Protein AF-A0A8T6M2H7-F1 (afdb_monomer)

Mean predicted aligned error: 16.91 Å

Structure (mmCIF, N/CA/C/O backbone):
data_AF-A0A8T6M2H7-F1
#
_entry.id   AF-A0A8T6M2H7-F1
#
loop_
_atom_site.group_PDB
_atom_site.id
_atom_site.type_symbol
_atom_site.label_atom_id
_atom_site.label_alt_id
_atom_site.label_comp_id
_atom_site.label_asym_id
_atom_site.label_entity_id
_atom_site.label_seq_id
_atom_site.pdbx_PDB_ins_code
_atom_site.Cartn_x
_atom_site.Cartn_y
_atom_site.Cartn_z
_atom_site.occupancy
_atom_site.B_iso_or_equiv
_atom_site.auth_seq_id
_atom_site.auth_comp_id
_atom_site.auth_asym_id
_atom_site.auth_atom_id
_atom_site.pdbx_PDB_model_num
ATOM 1 N N . MET A 1 1 ? -2.288 -25.992 28.921 1.00 49.59 1 MET A N 1
ATOM 2 C CA . MET A 1 1 ? -2.884 -24.789 28.290 1.00 49.59 1 MET A CA 1
ATOM 3 C C . MET A 1 1 ? -1.869 -23.891 27.569 1.00 49.59 1 MET A C 1
ATOM 5 O O . MET A 1 1 ? -2.133 -23.573 26.421 1.00 49.59 1 MET A O 1
ATOM 9 N N . LYS A 1 2 ? -0.686 -23.554 28.128 1.00 42.09 2 LYS A N 1
ATOM 10 C CA . LYS A 1 2 ? 0.389 -22.839 27.381 1.00 42.09 2 LYS A CA 1
ATOM 11 C C . LYS A 1 2 ? 0.786 -23.525 26.060 1.00 42.09 2 LYS A C 1
ATOM 13 O O . LYS A 1 2 ? 0.881 -22.866 25.035 1.00 42.09 2 LYS A O 1
ATOM 18 N N . LYS A 1 3 ? 0.908 -24.861 26.069 1.00 49.75 3 LYS A N 1
ATOM 19 C CA . LYS A 1 3 ? 1.144 -25.669 24.856 1.00 49.75 3 LYS A CA 1
ATOM 20 C C . LYS A 1 3 ? -0.024 -25.633 23.857 1.00 49.75 3 LYS A C 1
ATOM 22 O O . LYS A 1 3 ? 0.214 -25.774 22.673 1.00 49.75 3 LYS A O 1
ATOM 27 N N . LEU A 1 4 ? -1.259 -25.409 24.320 1.00 49.91 4 LEU A N 1
ATOM 28 C CA . LEU A 1 4 ? -2.462 -25.373 23.477 1.00 49.91 4 LEU A CA 1
ATOM 29 C C . LEU A 1 4 ? -2.623 -24.010 22.777 1.00 49.91 4 LEU A C 1
ATOM 31 O O . LEU A 1 4 ? -2.987 -23.967 21.611 1.00 49.91 4 LEU A O 1
ATOM 35 N N . ILE A 1 5 ? -2.280 -22.911 23.461 1.00 55.91 5 ILE A N 1
ATOM 36 C CA . ILE A 1 5 ? -2.224 -21.561 22.868 1.00 55.91 5 ILE A CA 1
ATOM 37 C C . ILE A 1 5 ? -1.077 -21.470 21.852 1.00 55.91 5 ILE A C 1
ATOM 39 O O . ILE A 1 5 ? -1.276 -20.936 20.768 1.00 55.91 5 ILE A O 1
ATOM 43 N N . LEU A 1 6 ? 0.092 -22.045 22.166 1.00 49.97 6 LEU A N 1
ATOM 44 C CA . LEU A 1 6 ? 1.219 -22.131 21.230 1.00 49.97 6 LEU A CA 1
ATOM 45 C C . LEU A 1 6 ? 0.869 -22.987 19.997 1.00 49.97 6 LEU A C 1
ATOM 47 O O . LEU A 1 6 ? 1.216 -22.614 18.884 1.00 49.97 6 LEU A O 1
ATOM 51 N N . LEU A 1 7 ? 0.123 -24.083 20.183 1.00 52.41 7 LEU A N 1
ATOM 52 C CA . LEU A 1 7 ? -0.354 -24.943 19.095 1.00 52.41 7 LEU A CA 1
ATOM 53 C C . LEU A 1 7 ? -1.409 -24.244 18.217 1.00 52.41 7 LEU A C 1
ATOM 55 O O . LEU A 1 7 ? -1.330 -24.342 17.000 1.00 52.41 7 LEU A O 1
ATOM 59 N N . MET A 1 8 ? -2.347 -23.479 18.795 1.00 53.22 8 MET A N 1
ATOM 60 C CA . MET A 1 8 ? -3.310 -22.686 18.010 1.00 53.22 8 MET A CA 1
ATOM 61 C C . MET A 1 8 ? -2.666 -21.521 17.243 1.00 53.22 8 MET A C 1
ATOM 63 O O . MET A 1 8 ? -3.198 -21.140 16.208 1.00 53.22 8 MET A O 1
ATOM 67 N N . LEU A 1 9 ? -1.535 -20.980 17.715 1.00 51.81 9 LEU A N 1
ATOM 68 C CA . LEU A 1 9 ? -0.737 -19.967 17.001 1.00 51.81 9 LEU A CA 1
ATOM 69 C C . LEU A 1 9 ? 0.110 -20.563 15.861 1.00 51.81 9 LEU A C 1
ATOM 71 O O . LEU A 1 9 ? 0.466 -19.851 14.931 1.00 51.81 9 LEU A O 1
ATOM 75 N N . LEU A 1 10 ? 0.427 -21.861 15.938 1.00 49.72 10 LEU A N 1
ATOM 76 C CA . LEU A 1 10 ? 1.146 -22.623 14.909 1.00 49.72 10 LEU A CA 1
ATOM 77 C C . LEU A 1 10 ? 0.211 -23.192 13.827 1.00 49.72 10 LEU A C 1
ATOM 79 O O . LEU A 1 10 ? 0.638 -23.362 12.691 1.00 49.72 10 LEU A O 1
ATOM 83 N N . ILE A 1 11 ? -1.058 -23.461 14.157 1.00 41.94 11 ILE A N 1
ATOM 84 C CA . ILE A 1 11 ? -2.078 -23.977 13.220 1.00 41.94 11 ILE A CA 1
ATOM 85 C C . ILE A 1 11 ? -2.633 -22.878 12.292 1.00 41.94 11 ILE A C 1
ATOM 87 O O . ILE A 1 11 ? -3.178 -23.180 11.235 1.00 41.94 11 ILE A O 1
ATOM 91 N N . SER A 1 12 ? -2.477 -21.599 12.640 1.00 36.06 12 SER A N 1
ATOM 92 C CA . SER A 1 12 ? -2.958 -20.456 11.850 1.00 36.06 12 SER A CA 1
ATOM 93 C C . SER A 1 12 ? -1.961 -19.927 10.812 1.00 36.06 12 SER A C 1
ATOM 95 O O . SER A 1 12 ? -2.191 -18.857 10.251 1.00 36.06 12 SER A O 1
ATOM 97 N N . ILE A 1 13 ? -0.896 -20.674 10.505 1.00 42.31 13 ILE A N 1
ATOM 98 C CA . ILE A 1 13 ? -0.063 -20.426 9.323 1.00 42.31 13 ILE A CA 1
ATOM 99 C C . ILE A 1 13 ? -0.545 -21.372 8.217 1.00 42.31 13 ILE A C 1
ATOM 101 O O . ILE A 1 13 ? -0.048 -22.497 8.123 1.00 42.31 13 ILE A O 1
ATOM 105 N N . PRO A 1 14 ? -1.517 -20.985 7.371 1.00 43.41 14 PRO A N 1
ATOM 106 C CA . PRO A 1 14 ? -1.672 -21.688 6.118 1.00 43.41 14 PRO A CA 1
ATOM 107 C C . PRO A 1 14 ? -0.405 -21.412 5.305 1.00 43.41 14 PRO A C 1
ATOM 109 O O . PRO A 1 14 ? -0.120 -20.273 4.937 1.00 43.41 14 PRO A O 1
ATOM 112 N N . PHE A 1 15 ? 0.354 -22.467 5.015 1.00 41.00 15 PHE A N 1
ATOM 113 C CA . PHE A 1 15 ? 1.223 -22.502 3.843 1.00 41.00 15 PHE A CA 1
ATOM 114 C C . PHE A 1 15 ? 0.319 -22.468 2.605 1.00 41.00 15 PHE A C 1
ATOM 116 O O . PHE A 1 15 ? 0.092 -23.481 1.950 1.00 41.00 15 PHE A O 1
ATOM 123 N N . ALA A 1 16 ? -0.270 -21.310 2.319 1.00 40.72 16 ALA A N 1
ATOM 124 C CA . ALA A 1 16 ? -0.811 -21.042 1.004 1.00 40.72 16 ALA A CA 1
ATOM 125 C C . ALA A 1 16 ? 0.392 -20.728 0.115 1.00 40.72 16 ALA A C 1
ATOM 127 O O . ALA A 1 16 ? 0.827 -19.583 0.010 1.00 40.72 16 ALA A O 1
ATOM 128 N N . PHE A 1 17 ? 0.971 -21.769 -0.481 1.00 38.91 17 PHE A N 1
ATOM 129 C CA . PHE A 1 17 ? 1.739 -21.600 -1.705 1.00 38.91 17 PHE A CA 1
ATOM 130 C C . PHE A 1 17 ? 0.726 -21.199 -2.779 1.00 38.91 17 PHE A C 1
ATOM 132 O O . PHE A 1 17 ? 0.124 -22.052 -3.422 1.00 38.91 17 PHE A O 1
ATOM 139 N N . ALA A 1 18 ? 0.447 -19.900 -2.894 1.00 37.81 18 ALA A N 1
ATOM 140 C CA . ALA A 1 18 ? -0.245 -19.362 -4.054 1.00 37.81 18 ALA A CA 1
ATOM 141 C C . ALA A 1 18 ? 0.759 -19.403 -5.212 1.00 37.81 18 ALA A C 1
ATOM 143 O O . ALA A 1 18 ? 1.544 -18.478 -5.391 1.00 37.81 18 ALA A O 1
ATOM 144 N N . TRP A 1 19 ? 0.822 -20.546 -5.888 1.00 39.25 19 TRP A N 1
ATOM 145 C CA . TRP A 1 19 ? 1.564 -20.753 -7.130 1.00 39.25 19 TRP A CA 1
ATOM 146 C C . TRP A 1 19 ? 0.552 -20.862 -8.268 1.00 39.25 19 TRP A C 1
ATOM 148 O O . TRP A 1 19 ? 0.390 -21.933 -8.834 1.00 39.25 19 TRP A O 1
ATOM 158 N N . ASP A 1 20 ? -0.165 -19.775 -8.541 1.00 47.41 20 ASP A N 1
ATOM 159 C CA . ASP A 1 20 ? -0.860 -19.595 -9.815 1.00 47.41 20 ASP A CA 1
ATOM 160 C C . ASP A 1 20 ? -0.861 -18.101 -10.153 1.00 47.41 20 ASP A C 1
ATOM 162 O O . ASP A 1 20 ? -1.398 -17.261 -9.424 1.00 47.41 20 ASP A O 1
ATOM 166 N N . ASP A 1 21 ? -0.168 -17.795 -11.246 1.00 58.16 21 ASP A N 1
ATOM 167 C CA . ASP A 1 21 ? 0.363 -16.479 -11.611 1.00 58.16 21 ASP A CA 1
ATOM 168 C C . ASP A 1 21 ? -0.641 -15.559 -12.305 1.00 58.16 21 ASP A C 1
ATOM 170 O O . ASP A 1 21 ? -0.344 -14.419 -12.656 1.00 58.16 21 ASP A O 1
ATOM 174 N N . CYS A 1 22 ? -1.880 -16.013 -12.408 1.00 58.94 22 CYS A N 1
ATOM 175 C CA . CYS A 1 22 ? -3.016 -15.135 -12.486 1.00 58.94 22 CYS A CA 1
ATOM 176 C C . CYS A 1 22 ? -4.178 -15.771 -11.745 1.00 58.94 22 CYS A C 1
ATOM 178 O O . CYS A 1 22 ? -4.549 -16.921 -11.954 1.00 58.94 22 CYS A O 1
ATOM 180 N N . VAL A 1 23 ? -4.799 -14.946 -10.921 1.00 55.59 23 VAL A N 1
ATOM 181 C CA . VAL A 1 23 ? -6.053 -15.213 -10.242 1.00 55.59 23 VAL A CA 1
ATOM 182 C C . VAL A 1 23 ? -7.119 -15.827 -11.171 1.00 55.59 23 VAL A C 1
ATOM 184 O O . VAL A 1 23 ? -7.768 -16.787 -10.786 1.00 55.59 23 VAL A O 1
ATOM 187 N N . SER A 1 24 ? -7.263 -15.308 -12.390 1.00 59.25 24 SER A N 1
ATOM 188 C CA . SER A 1 24 ? -8.230 -15.772 -13.392 1.00 59.25 24 SER A CA 1
ATOM 189 C C . SER A 1 24 ? -7.754 -16.990 -14.203 1.00 59.25 24 SER A C 1
ATOM 191 O O . SER A 1 24 ? -8.488 -17.462 -15.066 1.00 59.25 24 SER A O 1
ATOM 193 N N . GLY A 1 25 ? -6.533 -17.489 -13.967 1.00 60.06 25 GLY A N 1
ATOM 194 C CA . GLY A 1 25 ? -5.909 -18.546 -14.774 1.00 60.06 25 GLY A CA 1
ATOM 195 C C . GLY A 1 25 ? -5.592 -18.126 -16.214 1.00 60.06 25 GLY A C 1
ATOM 196 O O . GLY A 1 25 ? -5.427 -18.981 -17.083 1.00 60.06 25 GLY A O 1
ATOM 197 N N . GLU A 1 26 ? -5.560 -16.819 -16.481 1.00 60.34 26 GLU A N 1
ATOM 198 C CA . GLU A 1 26 ? -5.237 -16.262 -17.793 1.00 60.34 26 GLU A CA 1
ATOM 199 C C . GLU A 1 26 ? -3.734 -16.354 -18.076 1.00 60.34 26 GLU A C 1
ATOM 201 O O . GLU A 1 26 ? -2.912 -16.298 -17.163 1.00 60.34 26 GLU A O 1
ATOM 206 N N . VAL A 1 27 ? -3.409 -16.515 -19.360 1.00 65.62 27 VAL A N 1
ATOM 207 C CA . VAL A 1 27 ? -2.047 -16.571 -19.900 1.00 65.62 27 VAL A CA 1
ATOM 208 C C . VAL A 1 27 ? -1.946 -15.467 -20.952 1.00 65.62 27 VAL A C 1
ATOM 210 O O . VAL A 1 27 ? -2.757 -15.442 -21.880 1.00 65.62 27 VAL A O 1
ATOM 213 N N . ASN A 1 28 ? -0.955 -14.585 -20.834 1.00 67.88 28 ASN A N 1
ATOM 214 C CA . ASN A 1 28 ? -0.801 -13.343 -21.598 1.00 67.88 28 ASN A CA 1
ATOM 215 C C . ASN A 1 28 ? -1.917 -12.312 -21.332 1.00 67.88 28 ASN A C 1
ATOM 217 O O . ASN A 1 28 ? -2.473 -11.736 -22.269 1.00 67.88 28 ASN A O 1
ATOM 221 N N . CYS A 1 29 ? -2.272 -12.093 -20.064 1.00 68.69 29 CYS A N 1
ATOM 222 C CA . CYS A 1 29 ? -3.281 -11.109 -19.673 1.00 68.69 29 CYS A CA 1
ATOM 223 C C . CYS A 1 29 ? -2.875 -9.687 -20.088 1.00 68.69 29 CYS A C 1
ATOM 225 O O . CYS A 1 29 ? -1.810 -9.209 -19.695 1.00 68.69 29 CYS A O 1
ATOM 227 N N . GLU A 1 30 ? -3.737 -9.003 -20.850 1.00 70.38 30 GLU A N 1
ATOM 228 C CA . GLU A 1 30 ? -3.454 -7.671 -21.389 1.00 70.38 30 GLU A CA 1
ATOM 229 C C . GLU A 1 30 ? -3.489 -6.592 -20.292 1.00 70.38 30 GLU A C 1
ATOM 231 O O . GLU A 1 30 ? -4.531 -6.345 -19.682 1.00 70.38 30 GLU A O 1
ATOM 236 N N . TYR A 1 31 ? -2.371 -5.907 -20.039 1.00 61.22 31 TYR A N 1
ATOM 237 C CA . TYR A 1 31 ? -2.259 -4.857 -19.024 1.00 61.22 31 TYR A CA 1
ATOM 238 C C . TYR A 1 31 ? -3.274 -3.715 -19.276 1.00 61.22 31 TYR A C 1
ATOM 240 O O . TYR A 1 31 ? -3.328 -3.176 -20.382 1.00 61.22 31 TYR A O 1
ATOM 248 N N . PRO A 1 32 ? -3.992 -3.199 -18.251 1.00 57.56 32 PRO A N 1
ATOM 249 C CA . PRO A 1 32 ? -3.824 -3.458 -16.815 1.00 57.56 32 PRO A CA 1
ATOM 250 C C . PRO A 1 32 ? -4.478 -4.745 -16.303 1.00 57.56 32 PRO A C 1
ATOM 252 O O . PRO A 1 32 ? -4.238 -5.078 -15.145 1.00 57.56 32 PRO A O 1
ATOM 255 N N . GLY A 1 33 ? -5.240 -5.441 -17.152 1.00 61.53 33 GLY A N 1
ATOM 256 C CA . GLY A 1 33 ? -5.733 -6.802 -16.955 1.00 61.53 33 GLY A CA 1
ATOM 257 C C . GLY A 1 33 ? -6.633 -7.035 -15.745 1.00 61.53 33 GLY A C 1
ATOM 258 O O . GLY A 1 33 ? -6.692 -6.251 -14.795 1.00 61.53 33 GLY A O 1
ATOM 259 N N . ASP A 1 34 ? -7.321 -8.173 -15.744 1.00 62.16 34 ASP A N 1
ATOM 260 C CA . ASP A 1 34 ? -8.001 -8.671 -14.545 1.00 62.16 34 ASP A CA 1
ATOM 261 C C . ASP A 1 34 ? -6.996 -9.305 -13.559 1.00 62.16 34 ASP A C 1
ATOM 263 O O . ASP A 1 34 ? -7.228 -9.325 -12.344 1.00 62.16 34 ASP A O 1
ATOM 267 N N . CYS A 1 35 ? -5.811 -9.701 -14.047 1.00 64.06 35 CYS A N 1
ATOM 268 C CA . CYS A 1 35 ? -4.666 -10.209 -13.282 1.00 64.06 35 CYS A CA 1
ATOM 269 C C . CYS A 1 35 ? -3.878 -9.104 -12.556 1.00 64.06 35 CYS A C 1
ATOM 271 O O . CYS A 1 35 ? -2.655 -9.161 -12.464 1.00 64.06 35 CYS A O 1
ATOM 273 N N . ALA A 1 36 ? -4.562 -8.097 -12.005 1.00 55.75 36 ALA A N 1
ATOM 274 C CA . ALA A 1 36 ? -4.002 -6.857 -11.458 1.00 55.75 36 ALA A CA 1
ATOM 275 C C . ALA A 1 36 ? -3.094 -7.020 -10.205 1.00 55.75 36 ALA A C 1
ATOM 277 O O . ALA A 1 36 ? -3.039 -6.139 -9.346 1.00 55.75 36 ALA A O 1
ATOM 278 N N . SER A 1 37 ? -2.469 -8.178 -10.015 1.00 55.78 37 SER A N 1
ATOM 279 C CA . SER A 1 37 ? -1.435 -8.485 -9.027 1.00 55.78 37 SER A CA 1
ATOM 280 C C . SER A 1 37 ? -0.024 -8.113 -9.505 1.00 55.78 37 SER A C 1
ATOM 282 O O . SER A 1 37 ? 0.859 -7.980 -8.659 1.00 55.78 37 SER A O 1
ATOM 284 N N . TYR A 1 38 ? 0.185 -7.894 -10.810 1.00 58.94 38 TYR A N 1
ATOM 285 C CA . TYR A 1 38 ? 1.508 -7.641 -11.388 1.00 58.94 38 TYR A CA 1
ATOM 286 C C . TYR A 1 38 ? 1.563 -6.341 -12.197 1.00 58.94 38 TYR A C 1
ATOM 288 O O . TYR A 1 38 ? 0.568 -5.870 -12.750 1.00 58.94 38 TYR A O 1
ATOM 296 N N . ILE A 1 39 ? 2.748 -5.734 -12.221 1.00 57.50 39 ILE A N 1
ATOM 297 C CA . ILE A 1 39 ? 3.047 -4.508 -12.962 1.00 57.50 39 ILE A CA 1
ATOM 298 C C . ILE A 1 39 ? 3.817 -4.921 -14.217 1.00 57.50 39 ILE A C 1
ATOM 300 O O . ILE A 1 39 ? 4.879 -5.534 -14.097 1.00 57.50 39 ILE A O 1
ATOM 304 N N . ASP A 1 40 ? 3.295 -4.568 -15.394 1.00 62.62 40 ASP A N 1
ATOM 305 C CA . ASP A 1 40 ? 3.975 -4.730 -16.684 1.00 62.62 40 ASP A CA 1
ATOM 306 C C . ASP A 1 40 ? 5.267 -3.894 -16.679 1.00 62.62 40 ASP A C 1
ATOM 308 O O . ASP A 1 40 ? 5.262 -2.674 -16.865 1.00 62.62 40 ASP A O 1
ATOM 312 N N . THR A 1 41 ? 6.374 -4.559 -16.352 1.00 57.66 41 THR A N 1
ATOM 313 C CA . THR A 1 41 ? 7.684 -3.926 -16.157 1.00 57.66 41 THR A CA 1
ATOM 314 C C . THR A 1 41 ? 8.416 -3.755 -17.490 1.00 57.66 41 THR A C 1
ATOM 316 O O . THR A 1 41 ? 9.279 -2.885 -17.620 1.00 57.66 41 THR A O 1
ATOM 319 N N . ASN A 1 42 ? 8.075 -4.562 -18.499 1.00 63.22 42 ASN A N 1
ATOM 320 C CA . ASN A 1 42 ? 8.692 -4.543 -19.823 1.00 63.22 42 ASN A CA 1
ATOM 321 C C . ASN A 1 42 ? 7.886 -3.768 -20.885 1.00 63.22 42 ASN A C 1
ATOM 323 O O . ASN A 1 42 ? 8.461 -3.474 -21.937 1.00 63.22 42 ASN A O 1
ATOM 327 N N . LEU A 1 43 ? 6.685 -3.280 -20.554 1.00 61.09 43 LEU A N 1
ATOM 328 C CA . LEU A 1 43 ? 5.741 -2.519 -21.390 1.00 61.09 43 LEU A CA 1
ATOM 329 C C . LEU A 1 43 ? 5.232 -3.275 -22.619 1.00 61.09 43 LEU A C 1
ATOM 331 O O . LEU A 1 43 ? 4.914 -2.670 -23.645 1.00 61.09 43 LEU A O 1
ATOM 335 N N . ASN A 1 44 ? 5.176 -4.596 -22.547 1.00 70.12 44 ASN A N 1
AT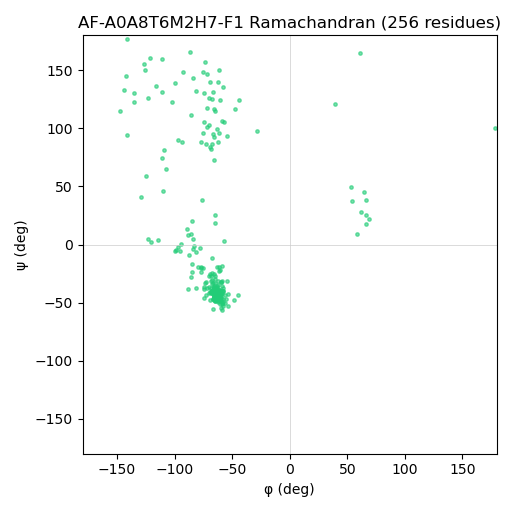OM 336 C CA . ASN A 1 44 ? 4.649 -5.408 -23.641 1.00 70.12 44 ASN A CA 1
ATOM 337 C C . ASN A 1 44 ? 3.135 -5.631 -23.557 1.00 70.12 44 ASN A C 1
ATOM 339 O O . ASN A 1 44 ? 2.587 -6.385 -24.356 1.00 70.12 44 ASN A O 1
ATOM 343 N N . GLN A 1 45 ? 2.475 -4.944 -22.625 1.00 72.12 45 GLN A N 1
ATOM 344 C CA . GLN A 1 45 ? 1.061 -5.069 -22.330 1.00 72.12 45 GLN A CA 1
ATOM 345 C C . GLN A 1 45 ? 0.690 -6.430 -21.741 1.00 72.12 45 GLN A C 1
ATOM 347 O O . GLN A 1 45 ? -0.464 -6.804 -21.856 1.00 72.12 45 GLN A O 1
ATOM 352 N N . ILE A 1 46 ? 1.602 -7.153 -21.083 1.00 69.31 46 ILE A N 1
ATOM 353 C CA . ILE A 1 46 ? 1.304 -8.420 -20.397 1.00 69.31 46 ILE A CA 1
ATOM 354 C C . ILE A 1 46 ? 1.548 -8.272 -18.888 1.00 69.31 46 ILE A C 1
ATOM 356 O O . ILE A 1 46 ? 2.529 -7.666 -18.458 1.00 69.31 46 ILE A O 1
ATOM 360 N N . CYS A 1 47 ? 0.636 -8.783 -18.054 1.00 69.12 47 CYS A N 1
ATOM 361 C CA . CYS A 1 47 ? 0.701 -8.641 -16.592 1.00 69.12 47 CYS A CA 1
ATOM 362 C C . CYS A 1 47 ? 0.558 -9.957 -15.798 1.00 69.12 47 CYS A C 1
ATOM 364 O O . CYS A 1 47 ? -0.075 -9.977 -14.742 1.00 69.12 47 CYS A O 1
ATOM 366 N N . ASP A 1 48 ? 1.179 -11.046 -16.261 1.00 66.31 48 ASP A N 1
ATOM 367 C CA . ASP A 1 48 ? 1.242 -12.349 -15.572 1.00 66.31 48 ASP A CA 1
ATOM 368 C C . ASP A 1 48 ? 2.629 -13.031 -15.743 1.00 66.31 48 ASP A C 1
ATOM 370 O O . ASP A 1 48 ? 3.508 -12.494 -16.416 1.00 66.31 48 ASP A O 1
ATOM 374 N N . HIS A 1 49 ? 2.870 -14.197 -15.120 1.00 60.88 49 HIS A N 1
ATOM 375 C CA . HIS A 1 49 ? 4.128 -14.960 -15.301 1.00 60.88 49 HIS A CA 1
ATOM 376 C C . HIS A 1 49 ? 4.131 -15.884 -16.538 1.00 60.88 49 HIS A C 1
ATOM 378 O O . HIS A 1 49 ? 4.934 -16.818 -16.614 1.00 60.88 49 HIS A O 1
ATOM 384 N N . SER A 1 50 ? 3.272 -15.650 -17.538 1.00 61.81 50 SER A N 1
ATOM 385 C CA . SER A 1 50 ? 3.470 -16.276 -18.862 1.00 61.81 50 SER A CA 1
ATOM 386 C C . SER A 1 50 ? 4.819 -15.875 -19.453 1.00 61.81 50 SER A C 1
ATOM 388 O O . SER A 1 50 ? 5.353 -16.546 -20.336 1.00 61.81 50 SER A O 1
ATOM 390 N N . GLU A 1 51 ? 5.386 -14.793 -18.925 1.00 54.97 51 GLU A N 1
ATOM 391 C CA . GLU A 1 51 ? 6.702 -14.315 -19.262 1.00 54.97 51 GLU A CA 1
ATOM 392 C C . GLU A 1 51 ? 7.758 -14.727 -18.237 1.00 54.97 51 GLU A C 1
ATOM 394 O O . GLU A 1 51 ? 7.535 -14.656 -17.024 1.00 54.97 51 GLU A O 1
ATOM 399 N N . PRO A 1 52 ? 8.956 -15.119 -18.703 1.00 56.72 52 PRO A N 1
ATOM 400 C CA . PRO A 1 52 ? 10.085 -15.283 -17.808 1.00 56.72 52 PRO A CA 1
ATOM 401 C C . PRO A 1 52 ? 10.410 -13.942 -17.142 1.00 56.72 52 PRO A C 1
ATOM 403 O O . PRO A 1 52 ? 10.252 -12.884 -17.755 1.00 56.72 52 PRO A O 1
ATOM 406 N N . ILE A 1 53 ? 10.938 -13.989 -15.909 1.00 53.53 53 ILE A N 1
ATOM 407 C CA . ILE A 1 53 ? 11.554 -12.820 -15.259 1.00 53.53 53 ILE A CA 1
ATOM 408 C C . ILE A 1 53 ? 12.435 -12.147 -16.312 1.00 53.53 53 ILE A C 1
ATOM 410 O O . ILE A 1 53 ? 13.284 -12.852 -16.872 1.00 53.53 53 ILE A O 1
ATOM 414 N N . PRO A 1 54 ? 12.248 -10.846 -16.607 1.00 48.38 54 PRO A N 1
ATOM 415 C CA . PRO A 1 54 ? 13.014 -10.189 -17.646 1.00 48.38 54 PRO A CA 1
ATOM 416 C C . PRO A 1 54 ? 14.492 -10.344 -17.306 1.00 48.38 54 PRO A C 1
ATOM 418 O O . PRO A 1 54 ? 15.017 -9.727 -16.376 1.00 48.38 54 PRO A O 1
ATOM 421 N N . SER A 1 55 ? 15.161 -11.236 -18.039 1.00 42.06 55 SER A N 1
ATOM 422 C CA . SER A 1 55 ? 16.607 -11.284 -18.031 1.00 42.06 55 SER A CA 1
ATOM 423 C C . SER A 1 55 ? 17.048 -9.932 -18.573 1.00 42.06 55 SER A C 1
ATOM 425 O O . SER A 1 55 ? 16.437 -9.399 -19.504 1.00 42.06 55 SER A O 1
ATOM 427 N N . SER A 1 56 ? 18.092 -9.346 -17.994 1.00 40.59 56 SER A N 1
ATOM 428 C CA . SER A 1 56 ? 18.607 -8.025 -18.382 1.00 40.59 56 SER A CA 1
ATOM 429 C C . SER A 1 56 ? 19.017 -7.909 -19.861 1.00 40.59 56 SER A C 1
ATOM 431 O O . SER A 1 56 ? 19.518 -6.870 -20.267 1.00 40.59 56 SER A O 1
ATOM 433 N N . TYR A 1 57 ? 18.826 -8.965 -20.655 1.00 41.81 57 TYR A N 1
ATOM 434 C CA . TYR A 1 57 ? 19.218 -9.100 -22.049 1.00 41.81 57 TYR A CA 1
ATOM 435 C C . TYR A 1 57 ? 18.055 -9.424 -22.999 1.00 41.81 57 TYR A C 1
ATOM 437 O O . TYR A 1 57 ? 18.297 -9.641 -24.181 1.00 41.81 57 TYR A O 1
ATOM 445 N N . GLN A 1 58 ? 16.800 -9.455 -22.534 1.00 39.94 58 GLN A N 1
ATOM 446 C CA . GLN A 1 58 ? 15.656 -9.802 -23.388 1.00 39.94 58 GLN A CA 1
ATOM 447 C C . GLN A 1 58 ? 14.586 -8.706 -23.369 1.00 39.94 58 GLN A C 1
ATOM 449 O O . GLN A 1 58 ? 13.438 -8.913 -22.997 1.00 39.94 58 GLN A O 1
ATOM 454 N N . PHE A 1 59 ? 15.001 -7.507 -23.774 1.00 39.34 59 PHE A N 1
ATOM 455 C CA . PHE A 1 59 ? 14.154 -6.328 -23.963 1.00 39.34 59 PHE A CA 1
ATOM 456 C C . PHE A 1 59 ? 14.018 -5.980 -25.453 1.00 39.34 59 PHE A C 1
ATOM 458 O O . PHE A 1 59 ? 14.170 -4.829 -25.833 1.00 39.34 59 PHE A O 1
ATOM 465 N N . ILE A 1 60 ? 13.753 -6.953 -26.331 1.00 39.72 60 ILE A N 1
ATOM 466 C CA . ILE A 1 60 ? 13.446 -6.650 -27.739 1.00 39.72 60 ILE A CA 1
ATOM 467 C C . ILE A 1 60 ? 12.351 -7.589 -28.249 1.00 39.72 60 ILE A C 1
ATOM 469 O O . ILE A 1 60 ? 12.629 -8.694 -28.697 1.00 39.72 60 ILE A O 1
ATOM 473 N N . SER A 1 61 ? 11.100 -7.134 -28.176 1.00 43.50 61 SER A N 1
ATOM 474 C CA . SER A 1 61 ? 10.265 -6.887 -29.360 1.00 43.50 61 SER A CA 1
ATOM 475 C C . SER A 1 61 ? 8.880 -6.417 -28.906 1.00 43.50 61 SER A C 1
ATOM 477 O O . SER A 1 61 ? 8.033 -7.232 -28.553 1.00 43.50 61 SER A O 1
ATOM 479 N N . LEU A 1 62 ? 8.610 -5.112 -28.954 1.00 40.56 62 LEU A N 1
ATOM 480 C CA . LEU A 1 62 ? 7.243 -4.674 -29.210 1.00 40.56 62 LEU A CA 1
ATOM 481 C C . LEU A 1 62 ? 7.250 -3.543 -30.232 1.00 40.56 62 LEU A C 1
ATOM 483 O O . LEU A 1 62 ? 7.904 -2.515 -30.072 1.00 40.56 62 LEU A O 1
ATOM 487 N N . SER A 1 63 ? 6.520 -3.805 -31.308 1.00 44.50 63 SER A N 1
ATOM 488 C CA . SER A 1 63 ? 6.204 -2.926 -32.418 1.00 44.50 63 SER A CA 1
ATOM 489 C C . SER A 1 63 ? 5.408 -1.713 -31.938 1.00 44.50 63 SER A C 1
ATOM 491 O O . SER A 1 63 ? 4.178 -1.716 -31.957 1.00 44.50 63 SER A O 1
ATOM 493 N N . VAL A 1 64 ? 6.100 -0.653 -31.535 1.00 35.25 64 VAL A N 1
ATOM 494 C CA . VAL A 1 64 ? 5.538 0.693 -31.654 1.00 35.25 64 VAL A CA 1
ATOM 495 C C . VAL A 1 64 ? 5.622 1.051 -33.139 1.00 35.25 64 VAL A C 1
ATOM 497 O O . VAL A 1 64 ? 6.690 0.860 -33.729 1.00 35.25 64 VAL A O 1
ATOM 500 N N . PRO A 1 65 ? 4.546 1.530 -33.792 1.00 35.81 65 PRO A N 1
ATOM 501 C CA . PRO A 1 65 ? 4.681 2.124 -35.109 1.00 35.81 65 PRO A CA 1
ATOM 502 C C . PRO A 1 65 ? 5.568 3.354 -34.934 1.00 35.81 65 PRO A C 1
ATOM 504 O O . PRO A 1 65 ? 5.128 4.395 -34.449 1.00 35.81 65 PRO A O 1
ATOM 507 N N . VAL A 1 66 ? 6.848 3.187 -35.258 1.00 38.91 66 VAL A N 1
ATOM 508 C CA . VAL A 1 66 ? 7.818 4.267 -35.318 1.00 38.91 66 VAL A CA 1
ATOM 509 C C . VAL A 1 66 ? 7.266 5.242 -36.344 1.00 38.91 66 VAL A C 1
ATOM 511 O O . VAL A 1 66 ? 7.266 4.979 -37.547 1.00 38.91 66 VAL A O 1
ATOM 514 N N . VAL A 1 67 ? 6.748 6.368 -35.863 1.00 37.75 67 VAL A N 1
ATOM 515 C CA . VAL A 1 67 ? 6.665 7.563 -36.684 1.00 37.75 67 VAL A CA 1
ATOM 516 C C . VAL A 1 67 ? 8.119 7.942 -36.928 1.00 37.75 67 VAL A C 1
A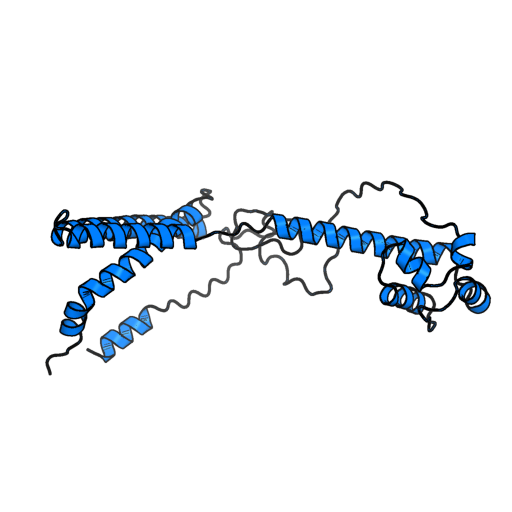TOM 518 O O . VAL A 1 67 ? 8.758 8.576 -36.093 1.00 37.75 67 VAL A O 1
ATOM 521 N N . VAL A 1 68 ? 8.665 7.448 -38.040 1.00 36.81 68 VAL A N 1
ATOM 522 C CA . VAL A 1 68 ? 9.952 7.872 -38.580 1.00 36.81 68 VAL A CA 1
ATOM 523 C C . VAL A 1 68 ? 9.738 9.305 -39.053 1.00 36.81 68 VAL A C 1
ATOM 525 O O . VAL A 1 68 ? 9.419 9.560 -40.210 1.00 36.81 68 VAL A O 1
ATOM 528 N N . THR A 1 69 ? 9.812 10.260 -38.131 1.00 37.22 69 THR A N 1
ATOM 529 C CA . THR A 1 69 ? 10.161 11.622 -38.507 1.00 37.22 69 THR A CA 1
ATOM 530 C C . THR A 1 69 ? 11.648 11.600 -38.797 1.00 37.22 69 THR A C 1
ATOM 532 O O . THR A 1 69 ? 12.461 11.466 -37.885 1.00 37.22 69 THR A O 1
ATOM 535 N N . GLU A 1 70 ? 11.976 11.656 -40.085 1.00 44.69 70 GLU A N 1
ATOM 536 C CA . GLU A 1 70 ? 13.310 11.951 -40.586 1.00 44.69 70 GLU A CA 1
ATOM 537 C C . GLU A 1 70 ? 13.785 13.277 -39.980 1.00 44.69 70 GLU A C 1
ATOM 539 O O . GLU A 1 70 ? 13.485 14.355 -40.487 1.00 44.69 70 GLU A O 1
ATOM 544 N N . GLU A 1 71 ? 14.501 13.211 -38.862 1.00 45.72 71 GLU A N 1
ATOM 545 C CA . GLU A 1 71 ? 15.232 14.351 -38.324 1.00 45.72 71 GLU A CA 1
ATOM 546 C C . GLU A 1 71 ? 16.725 14.085 -38.516 1.00 45.72 71 GLU A C 1
ATOM 548 O O . GLU A 1 71 ? 17.417 13.547 -37.662 1.00 45.72 71 GLU A O 1
ATOM 553 N N . HIS A 1 72 ? 17.133 14.385 -39.751 1.00 54.22 72 HIS A N 1
ATOM 554 C CA . HIS A 1 72 ? 18.391 14.983 -40.179 1.00 54.22 72 HIS A CA 1
ATOM 555 C C . HIS A 1 72 ? 19.690 14.562 -39.482 1.00 54.22 72 HIS A C 1
ATOM 557 O O . HIS A 1 72 ? 19.924 14.870 -38.319 1.00 54.22 72 HIS A O 1
ATOM 563 N N . ASP A 1 73 ? 20.604 14.026 -40.301 1.00 63.69 73 ASP A N 1
ATOM 564 C CA . ASP A 1 73 ? 22.059 14.115 -40.137 1.00 63.69 73 ASP A CA 1
ATOM 565 C C . ASP A 1 73 ? 22.461 15.406 -39.391 1.00 63.69 73 ASP A C 1
ATOM 567 O O . ASP A 1 73 ? 22.570 16.475 -39.997 1.00 63.69 73 ASP A O 1
ATOM 571 N N . LEU A 1 74 ? 22.686 15.308 -38.073 1.00 75.44 74 LEU A N 1
ATOM 572 C CA . LEU A 1 74 ? 23.020 16.457 -37.216 1.00 75.44 74 LEU A CA 1
ATOM 573 C C . LEU A 1 74 ? 24.356 17.100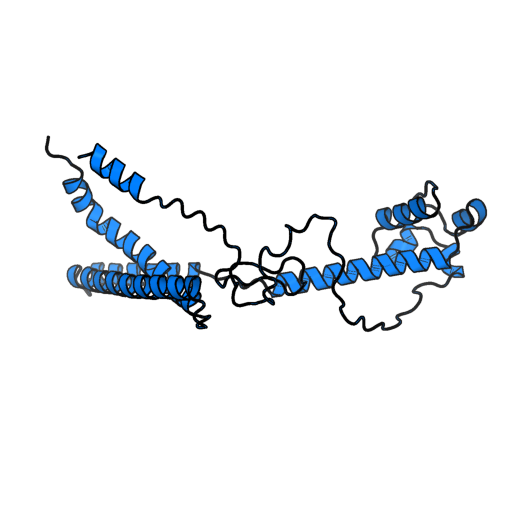 -37.616 1.00 75.44 74 LEU A C 1
ATOM 575 O O . LEU A 1 74 ? 24.633 18.245 -37.265 1.00 75.44 74 LEU A O 1
ATOM 579 N N . ILE A 1 75 ? 25.179 16.348 -38.352 1.00 84.06 75 ILE A N 1
ATOM 580 C CA . ILE A 1 75 ? 26.447 16.775 -38.937 1.00 84.06 75 ILE A CA 1
ATOM 581 C C . ILE A 1 75 ? 26.643 16.149 -40.311 1.00 84.06 75 ILE A C 1
ATOM 583 O O . ILE A 1 75 ? 26.299 14.989 -40.557 1.00 84.06 75 ILE A O 1
ATOM 587 N N . THR A 1 76 ? 27.272 16.899 -41.210 1.00 85.00 76 THR A N 1
ATOM 588 C CA . THR A 1 76 ? 27.695 16.370 -42.507 1.00 85.00 76 THR A CA 1
ATOM 589 C C . THR A 1 76 ? 28.913 15.453 -42.358 1.00 85.00 76 THR A C 1
ATOM 591 O O . THR A 1 76 ? 29.709 15.578 -41.428 1.00 85.00 76 THR A O 1
ATOM 594 N N . GLY A 1 77 ? 29.129 14.545 -43.317 1.00 75.75 77 GLY A N 1
ATOM 595 C CA . GLY A 1 77 ? 30.305 13.661 -43.305 1.00 75.75 77 GLY A CA 1
ATOM 596 C C . GLY A 1 77 ? 31.647 14.404 -43.387 1.00 75.75 77 GLY A C 1
ATOM 597 O O . GLY A 1 77 ? 32.666 13.876 -42.951 1.00 75.75 77 GLY A O 1
ATOM 598 N N . LYS A 1 78 ? 31.653 15.637 -43.913 1.00 81.62 78 LYS A N 1
ATOM 599 C CA . LYS A 1 78 ? 32.834 16.509 -43.929 1.00 81.62 78 LYS A CA 1
ATOM 600 C C . LYS A 1 78 ? 33.114 17.090 -42.542 1.00 81.62 78 LYS A C 1
ATOM 602 O O . LYS A 1 78 ? 34.246 17.033 -42.086 1.00 81.62 78 LYS A O 1
ATOM 607 N N . GLU A 1 79 ? 32.082 17.585 -41.865 1.00 83.75 79 GLU A N 1
ATOM 608 C CA . GLU A 1 79 ? 32.194 18.114 -40.499 1.00 83.75 79 GLU A CA 1
ATOM 609 C C . GLU A 1 79 ? 32.513 17.019 -39.481 1.00 83.75 79 GLU A C 1
ATOM 611 O O . GLU A 1 79 ? 33.190 17.283 -38.493 1.00 83.75 79 GLU A O 1
ATOM 616 N N . LEU A 1 80 ? 32.058 15.786 -39.724 1.00 86.62 80 LEU A N 1
ATOM 617 C CA . LEU A 1 80 ? 32.367 14.642 -38.872 1.00 86.62 80 LEU A CA 1
ATOM 618 C C . LEU A 1 80 ? 33.868 14.344 -38.860 1.00 86.62 80 LEU A C 1
ATOM 620 O O . LEU A 1 80 ? 34.432 14.132 -37.794 1.00 86.62 80 LEU A O 1
ATOM 624 N N . LYS A 1 81 ? 34.524 14.380 -40.026 1.00 86.06 81 LYS A N 1
ATOM 625 C CA . LYS A 1 81 ? 35.966 14.116 -40.152 1.00 86.06 81 LYS A CA 1
ATOM 626 C C . LYS A 1 81 ? 36.823 15.089 -39.338 1.00 86.06 81 LYS A C 1
ATOM 628 O O . LYS A 1 81 ? 37.856 14.698 -38.809 1.00 86.06 81 LYS A O 1
ATOM 633 N N . GLU A 1 82 ? 36.376 16.331 -39.194 1.00 89.50 82 GLU A N 1
ATOM 634 C CA . GLU A 1 82 ? 37.082 17.374 -38.440 1.00 89.50 82 GLU A CA 1
ATOM 635 C C . GLU A 1 82 ? 36.914 17.249 -36.913 1.00 89.50 82 GLU A C 1
ATOM 637 O O . GLU A 1 82 ? 37.513 18.032 -36.179 1.00 89.50 82 GLU A O 1
ATOM 642 N N . LYS A 1 83 ? 36.119 16.284 -36.427 1.00 89.50 83 LYS A N 1
ATOM 643 C CA . LYS A 1 83 ? 35.766 16.124 -35.010 1.00 89.50 83 LYS A CA 1
ATOM 644 C C . LYS A 1 83 ? 36.378 14.883 -34.376 1.00 89.50 83 LYS A C 1
ATOM 646 O O . LYS A 1 83 ? 36.733 13.919 -35.060 1.00 89.50 83 LYS A O 1
ATOM 651 N N . THR A 1 84 ? 36.458 14.901 -33.051 1.00 92.62 84 THR A N 1
ATOM 652 C CA . THR A 1 84 ? 36.749 13.713 -32.239 1.00 92.62 84 THR A CA 1
ATOM 653 C C . THR A 1 84 ? 35.484 12.926 -31.905 1.00 92.62 84 THR A C 1
ATOM 655 O O . THR A 1 84 ? 34.359 13.413 -32.048 1.00 92.62 84 THR A O 1
ATOM 658 N N . ILE A 1 85 ? 35.661 11.692 -31.436 1.00 90.25 85 ILE A N 1
ATOM 659 C CA . ILE A 1 85 ? 34.554 10.841 -30.976 1.00 90.25 85 ILE A CA 1
ATOM 660 C C . ILE A 1 85 ? 33.786 11.489 -29.830 1.00 90.25 85 ILE A C 1
ATOM 662 O O . ILE A 1 85 ? 32.559 11.490 -29.852 1.00 90.25 85 ILE A O 1
ATOM 666 N N . GLU A 1 86 ? 34.489 12.085 -28.868 1.00 91.69 86 GLU A N 1
ATOM 667 C CA . GLU A 1 86 ? 33.872 12.825 -27.767 1.00 91.69 86 GLU A CA 1
ATOM 668 C C . GLU A 1 86 ? 33.028 14.005 -28.269 1.00 91.69 86 GLU A C 1
ATOM 670 O O . GLU A 1 86 ? 31.894 14.185 -27.831 1.00 91.69 86 GLU A O 1
ATOM 675 N N . GLU A 1 87 ? 33.531 14.780 -29.231 1.00 89.50 87 GLU A N 1
ATOM 676 C CA . GLU A 1 87 ? 32.789 15.913 -29.791 1.00 89.50 87 GLU A CA 1
ATOM 677 C C . GLU A 1 87 ? 31.539 15.471 -30.557 1.00 89.50 87 GLU A C 1
ATOM 679 O O . GLU A 1 87 ? 30.503 16.132 -30.483 1.00 89.50 87 GLU A O 1
ATOM 684 N N . VAL A 1 88 ? 31.608 14.351 -31.280 1.00 89.62 88 VAL A N 1
ATOM 685 C CA . VAL A 1 88 ? 30.435 13.778 -31.954 1.00 89.62 88 VAL A CA 1
ATOM 686 C C . VAL A 1 88 ? 29.445 13.217 -30.936 1.00 89.62 88 VAL A C 1
ATOM 688 O O . VAL A 1 88 ? 28.249 13.464 -31.070 1.00 89.62 88 VAL A O 1
ATOM 691 N N . ALA A 1 89 ? 29.912 12.551 -29.880 1.00 89.00 89 ALA A N 1
ATOM 692 C CA . ALA A 1 89 ? 29.046 12.052 -28.817 1.00 89.00 89 ALA A CA 1
ATOM 693 C C . ALA A 1 89 ? 28.247 13.185 -28.145 1.00 89.00 89 ALA A C 1
ATOM 695 O O . ALA A 1 89 ? 27.044 13.057 -27.923 1.00 89.00 89 ALA A O 1
ATOM 696 N N . VAL A 1 90 ? 28.883 14.342 -27.927 1.00 89.56 90 VAL A N 1
ATOM 697 C CA . VAL A 1 90 ? 28.214 15.549 -27.413 1.00 89.56 90 VAL A CA 1
ATOM 698 C C . VAL A 1 90 ? 27.122 16.048 -28.363 1.00 89.56 90 VAL A C 1
ATOM 700 O O . VAL A 1 90 ? 26.046 16.424 -27.907 1.00 89.56 90 VAL A O 1
ATOM 703 N N . ILE A 1 91 ? 27.363 16.037 -29.677 1.00 88.25 91 ILE A N 1
ATOM 704 C CA . ILE A 1 91 ? 26.388 16.514 -30.673 1.00 88.25 91 ILE A CA 1
ATOM 705 C C . ILE A 1 91 ? 25.137 15.634 -30.703 1.00 88.25 91 ILE A C 1
ATOM 707 O O . ILE A 1 91 ? 24.024 16.150 -30.776 1.00 88.25 91 ILE A O 1
ATOM 711 N N . TYR A 1 92 ? 25.319 14.317 -30.635 1.00 84.69 92 TYR A N 1
ATOM 712 C CA . TYR A 1 92 ? 24.212 13.358 -30.650 1.00 84.69 92 TYR A CA 1
ATOM 713 C C . TYR A 1 92 ? 23.584 13.145 -29.264 1.00 84.69 92 TYR A C 1
ATOM 715 O O . TYR A 1 92 ? 22.574 12.445 -29.158 1.00 84.69 92 TYR A O 1
ATOM 723 N N . ASN A 1 93 ? 24.144 13.779 -28.225 1.00 86.50 93 ASN A N 1
ATOM 724 C CA . ASN A 1 93 ? 23.772 13.610 -26.822 1.00 86.50 93 ASN A CA 1
ATOM 725 C C . ASN A 1 93 ? 23.800 12.130 -26.392 1.00 86.50 93 ASN A C 1
ATOM 727 O O . ASN A 1 93 ? 22.831 11.603 -25.846 1.00 86.50 93 ASN A O 1
ATOM 731 N N . ILE A 1 94 ? 24.909 11.456 -26.699 1.00 87.62 94 ILE A N 1
ATOM 732 C CA . ILE A 1 94 ? 25.142 10.033 -26.428 1.00 87.62 94 ILE A CA 1
ATOM 733 C C . ILE A 1 94 ? 26.385 9.839 -25.554 1.00 87.62 94 ILE A C 1
ATOM 735 O O . ILE A 1 94 ? 27.236 10.725 -25.458 1.00 87.62 94 ILE A O 1
ATOM 739 N N . ASP A 1 95 ? 26.490 8.676 -24.914 1.00 91.12 95 ASP A N 1
ATOM 740 C CA . ASP A 1 95 ? 27.644 8.324 -24.089 1.00 91.12 95 ASP A CA 1
ATOM 741 C C . ASP A 1 95 ? 28.889 8.093 -24.963 1.00 91.12 95 ASP A C 1
ATOM 743 O O . ASP A 1 95 ? 28.869 7.340 -25.942 1.00 91.12 95 ASP A O 1
ATOM 747 N N . LYS A 1 96 ? 29.980 8.796 -24.643 1.00 91.25 96 LYS A N 1
ATOM 748 C CA . LYS A 1 96 ? 31.192 8.813 -25.474 1.00 91.25 96 LYS A CA 1
ATOM 749 C C . LYS A 1 96 ? 31.975 7.504 -25.376 1.00 91.25 96 LYS A C 1
ATOM 751 O O . LYS A 1 96 ? 32.582 7.092 -26.364 1.00 91.25 96 LYS A O 1
ATOM 756 N N . GLU A 1 97 ? 31.961 6.850 -24.217 1.00 91.56 97 GLU A N 1
ATOM 757 C CA . GLU A 1 97 ? 32.619 5.567 -23.997 1.00 91.56 97 GLU A CA 1
ATOM 758 C C . GLU A 1 97 ? 31.868 4.428 -24.701 1.00 91.56 97 GLU A C 1
ATOM 760 O O . GLU A 1 97 ? 32.494 3.597 -25.364 1.00 91.56 97 GLU A O 1
ATOM 765 N N . GLU A 1 98 ? 30.537 4.409 -24.620 1.00 90.12 98 GLU A N 1
ATOM 766 C CA . GLU A 1 98 ? 29.675 3.475 -25.350 1.00 90.12 98 GLU A CA 1
ATOM 767 C C . GLU A 1 98 ? 29.835 3.631 -26.865 1.00 90.12 98 GLU A C 1
ATOM 769 O O . GLU A 1 98 ? 30.040 2.645 -27.579 1.00 90.12 98 GLU A O 1
ATOM 774 N N . TYR A 1 99 ? 29.836 4.873 -27.351 1.00 91.19 99 TYR A N 1
ATOM 775 C CA . TYR A 1 99 ? 30.021 5.163 -28.766 1.00 91.19 99 TYR A CA 1
ATOM 776 C C . TYR A 1 99 ? 31.402 4.718 -29.277 1.00 91.19 99 TYR A C 1
ATOM 778 O O . TYR A 1 99 ? 31.496 4.032 -30.299 1.00 91.19 99 TYR A O 1
ATOM 786 N N . ALA A 1 100 ? 32.477 5.020 -28.539 1.00 90.62 100 ALA A N 1
ATOM 787 C CA . ALA A 1 100 ? 33.830 4.566 -28.872 1.00 90.62 100 ALA A CA 1
ATOM 788 C C . ALA A 1 100 ? 33.946 3.033 -28.873 1.00 90.62 100 ALA A C 1
ATOM 790 O O . ALA A 1 100 ? 34.606 2.454 -29.741 1.00 90.62 100 ALA A O 1
ATOM 791 N N . LYS A 1 101 ? 33.284 2.364 -27.924 1.00 92.19 101 LYS A N 1
ATOM 792 C CA . LYS A 1 101 ? 33.269 0.904 -27.824 1.00 92.19 101 LYS A CA 1
ATOM 793 C C . LYS A 1 101 ? 32.554 0.260 -29.010 1.00 92.19 101 LYS A C 1
ATOM 795 O O . LYS A 1 101 ? 33.100 -0.664 -29.602 1.00 92.19 101 LYS A O 1
ATOM 800 N N . LEU A 1 102 ? 31.383 0.758 -29.402 1.00 88.12 102 LEU A N 1
ATOM 801 C CA . LEU A 1 102 ? 30.637 0.211 -30.541 1.00 88.12 102 LEU A CA 1
ATOM 802 C C . LEU A 1 102 ? 31.395 0.377 -31.864 1.00 88.12 102 LEU A C 1
ATOM 804 O O . LEU A 1 102 ? 31.409 -0.535 -32.693 1.00 88.12 102 LEU A O 1
ATOM 808 N N . LEU A 1 103 ? 32.087 1.506 -32.043 1.00 88.44 103 LEU A N 1
ATOM 809 C CA . LEU A 1 103 ? 32.996 1.690 -33.175 1.00 88.44 103 LEU A CA 1
ATOM 810 C C . LEU A 1 103 ? 34.184 0.715 -33.106 1.00 88.44 103 LEU A C 1
ATOM 812 O O . LEU A 1 103 ? 34.520 0.096 -34.116 1.00 88.44 103 LEU A O 1
ATOM 816 N N . SER A 1 104 ? 34.773 0.531 -31.921 1.00 88.50 104 SER A N 1
ATOM 817 C CA . SER A 1 104 ? 35.880 -0.411 -31.698 1.00 88.50 104 SER A CA 1
ATOM 818 C C . SER A 1 104 ? 35.484 -1.846 -32.046 1.00 88.50 104 SER A C 1
ATOM 820 O O . SER A 1 104 ? 36.210 -2.530 -32.763 1.00 88.50 104 SER A O 1
ATOM 822 N N . ASP A 1 105 ? 34.304 -2.286 -31.603 1.00 87.75 105 ASP A N 1
ATOM 823 C CA . ASP A 1 1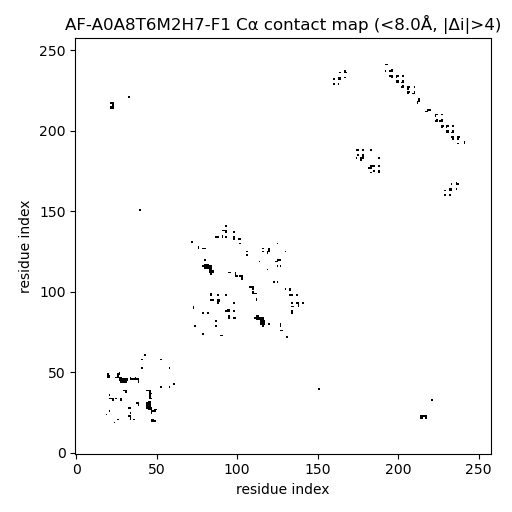05 ? 33.785 -3.635 -31.839 1.00 87.75 105 ASP A CA 1
ATOM 824 C C . ASP A 1 105 ? 33.467 -3.865 -33.327 1.00 87.75 105 ASP A C 1
ATOM 826 O O . ASP A 1 105 ? 33.787 -4.922 -33.878 1.00 87.75 105 ASP A O 1
ATOM 830 N N . LYS A 1 106 ? 32.893 -2.863 -34.013 1.00 86.94 106 LYS A N 1
ATOM 831 C CA . LYS A 1 106 ? 32.539 -2.966 -35.440 1.00 86.94 106 LYS A CA 1
ATOM 832 C C . LYS A 1 106 ? 33.762 -3.061 -36.347 1.00 86.94 106 LYS A C 1
ATOM 834 O O . LYS A 1 106 ? 33.747 -3.825 -37.311 1.00 86.94 106 LYS A O 1
ATOM 839 N N . TYR A 1 107 ? 34.806 -2.295 -36.042 1.00 84.69 107 TYR A N 1
ATOM 840 C CA . TYR A 1 107 ? 36.032 -2.251 -36.840 1.00 84.69 107 TYR A CA 1
ATOM 841 C C . TYR A 1 107 ? 37.147 -3.152 -36.286 1.00 84.69 107 TYR A C 1
ATOM 843 O O . TYR A 1 107 ? 38.189 -3.281 -36.921 1.00 84.69 107 TYR A O 1
ATOM 851 N N . GLN A 1 108 ? 36.918 -3.819 -35.147 1.00 84.88 108 GLN A N 1
ATOM 852 C CA . GLN A 1 108 ? 37.878 -4.689 -34.450 1.00 84.88 108 GLN A CA 1
ATOM 853 C C . GLN A 1 108 ? 39.215 -3.993 -34.145 1.00 84.88 108 GLN A C 1
ATOM 855 O O . GLN A 1 108 ? 40.285 -4.599 -34.217 1.00 84.88 108 GLN A O 1
ATOM 860 N N . ILE A 1 109 ? 39.150 -2.708 -33.803 1.00 85.94 109 ILE A N 1
ATOM 861 C CA . ILE A 1 109 ? 40.302 -1.847 -33.511 1.00 85.94 109 ILE A CA 1
ATOM 862 C C . ILE A 1 109 ? 40.126 -1.184 -32.151 1.00 85.94 109 ILE A C 1
ATOM 864 O O . ILE A 1 109 ? 39.011 -1.027 -31.666 1.00 85.94 109 ILE A O 1
ATOM 868 N N . GLN A 1 110 ? 41.230 -0.793 -31.522 1.00 85.94 110 GLN A N 1
ATOM 869 C CA . GLN A 1 110 ? 41.180 -0.058 -30.265 1.00 85.94 110 GLN A CA 1
ATOM 870 C C . GLN A 1 110 ? 41.026 1.433 -30.562 1.00 85.94 110 GLN A C 1
ATOM 872 O O . GLN A 1 110 ? 41.961 2.049 -31.065 1.00 85.94 110 GLN A O 1
ATOM 877 N N . ILE A 1 111 ? 39.864 1.997 -30.238 1.00 87.56 111 ILE A N 1
ATOM 878 C CA . ILE A 1 111 ? 39.557 3.405 -30.485 1.00 87.56 111 ILE A CA 1
ATOM 879 C C . ILE A 1 111 ? 39.469 4.160 -29.155 1.00 87.56 111 ILE A C 1
ATOM 881 O O . ILE A 1 111 ? 38.792 3.725 -28.222 1.00 87.56 111 ILE A O 1
ATOM 885 N N . SER A 1 112 ? 40.152 5.300 -29.065 1.00 89.31 112 SER A N 1
ATOM 886 C CA . SER A 1 112 ? 40.078 6.233 -27.938 1.00 89.31 112 SER A CA 1
ATOM 887 C C . SER A 1 112 ? 39.026 7.314 -28.187 1.00 89.31 112 SER A C 1
ATOM 889 O O . SER A 1 112 ? 38.846 7.779 -29.309 1.00 89.31 112 SER A O 1
ATOM 891 N N . THR A 1 113 ? 38.374 7.808 -27.130 1.00 87.50 113 THR A N 1
ATOM 892 C CA . THR A 1 113 ? 37.374 8.894 -27.221 1.00 87.50 113 THR A CA 1
ATOM 893 C C . THR A 1 113 ? 37.952 10.208 -27.765 1.00 87.50 113 THR A C 1
ATOM 895 O O . THR A 1 113 ? 37.212 11.071 -28.234 1.00 87.50 113 THR A O 1
ATOM 898 N N . THR A 1 114 ? 39.276 10.366 -27.708 1.00 89.50 114 THR A N 1
ATOM 899 C CA . THR A 1 114 ? 40.020 11.530 -28.210 1.00 89.50 114 THR A CA 1
ATOM 900 C C . THR A 1 114 ? 40.409 11.427 -29.683 1.00 89.50 114 THR A C 1
ATOM 902 O O . THR A 1 114 ? 40.926 12.399 -30.233 1.00 89.50 114 THR A O 1
ATOM 905 N N . ASP A 1 115 ? 40.219 10.267 -30.315 1.00 90.19 115 ASP A N 1
ATOM 906 C CA . ASP A 1 115 ? 40.636 10.051 -31.699 1.00 90.19 115 ASP A CA 1
ATOM 907 C C . ASP A 1 115 ? 39.766 10.870 -32.655 1.00 90.19 115 ASP A C 1
ATOM 909 O O . ASP A 1 115 ? 38.550 10.993 -32.470 1.00 90.19 115 ASP A O 1
ATOM 913 N N . SER A 1 116 ? 40.397 11.454 -33.678 1.00 90.44 116 SER A N 1
ATOM 914 C CA . SER A 1 116 ? 39.685 12.200 -34.715 1.00 90.44 116 SER A CA 1
ATOM 915 C C . SER A 1 116 ? 39.156 11.263 -35.792 1.00 90.44 116 SER A C 1
ATOM 917 O O . SER A 1 116 ? 39.819 10.306 -36.196 1.00 90.44 116 SER A O 1
ATOM 919 N N . PHE A 1 117 ? 37.974 11.558 -36.326 1.00 90.00 117 PHE A N 1
ATOM 920 C CA . PHE A 1 117 ? 37.417 10.751 -37.410 1.00 90.00 117 PHE A CA 1
ATOM 921 C C . PHE A 1 117 ? 38.233 10.841 -38.699 1.00 90.00 117 PHE A C 1
ATOM 923 O O . PHE A 1 117 ? 38.211 9.896 -39.483 1.00 90.00 117 PHE A O 1
ATOM 930 N N . GLN A 1 118 ? 38.977 11.929 -38.921 1.00 89.88 118 GLN A N 1
ATOM 931 C CA . GLN A 1 118 ? 39.938 12.002 -40.021 1.00 89.88 118 GLN A CA 1
ATOM 932 C C . GLN A 1 118 ? 41.038 10.943 -39.869 1.00 89.88 118 GLN A C 1
ATOM 934 O O . GLN A 1 118 ? 41.304 10.220 -40.823 1.00 89.88 118 GLN A O 1
ATOM 939 N N . LEU A 1 119 ? 41.622 10.803 -38.671 1.00 90.00 119 LEU A N 1
ATOM 940 C CA . LEU A 1 119 ? 42.629 9.774 -38.393 1.00 90.00 119 LEU A CA 1
ATOM 941 C C . LEU A 1 119 ? 42.046 8.373 -38.603 1.00 90.00 119 LEU A C 1
ATOM 943 O O . LEU A 1 119 ? 42.633 7.549 -39.298 1.00 90.00 119 LEU A O 1
ATOM 947 N N . LEU A 1 120 ? 40.858 8.124 -38.050 1.00 87.81 120 LEU A N 1
ATOM 948 C CA . LEU A 1 120 ? 40.216 6.813 -38.132 1.00 87.81 120 LEU A CA 1
ATOM 949 C C . LEU A 1 120 ? 39.808 6.440 -39.564 1.00 87.81 120 LEU A C 1
ATOM 951 O O . LEU A 1 120 ? 39.858 5.270 -39.946 1.00 87.81 120 LEU A O 1
ATOM 955 N N . HIS A 1 121 ? 39.427 7.430 -40.370 1.00 88.38 121 HIS A N 1
ATOM 956 C CA . HIS A 1 121 ? 39.145 7.243 -41.786 1.00 88.38 121 HIS A CA 1
ATOM 957 C C . HIS A 1 121 ? 40.406 6.881 -42.575 1.00 88.38 121 HIS A C 1
ATOM 959 O O . HIS A 1 121 ? 40.378 5.941 -43.368 1.00 88.38 121 HIS A O 1
ATOM 965 N N . ASP A 1 122 ? 41.499 7.608 -42.345 1.00 88.50 122 ASP A N 1
ATOM 966 C CA . ASP A 1 122 ? 42.731 7.462 -43.118 1.00 88.50 122 ASP A CA 1
ATOM 967 C C . ASP A 1 122 ? 43.509 6.187 -42.745 1.00 88.50 122 ASP A C 1
ATOM 969 O O . ASP A 1 122 ? 44.079 5.542 -43.625 1.00 88.50 122 ASP A O 1
ATOM 973 N N . GLU A 1 123 ? 43.517 5.794 -41.466 1.00 88.75 123 GLU A N 1
ATOM 974 C CA . GLU A 1 123 ? 44.257 4.615 -40.989 1.00 88.75 123 GLU A CA 1
ATOM 975 C C . GLU A 1 123 ? 43.449 3.314 -41.057 1.00 88.75 123 GLU A C 1
ATOM 977 O O . GLU A 1 123 ? 44.000 2.263 -41.390 1.00 88.75 123 GLU A O 1
ATOM 982 N N . TYR A 1 124 ? 42.148 3.372 -40.760 1.00 86.19 124 TYR A N 1
ATOM 983 C CA . TYR A 1 124 ? 41.315 2.176 -40.577 1.00 86.19 124 TYR A CA 1
ATOM 984 C C . TYR A 1 124 ? 40.137 2.091 -41.552 1.00 86.19 124 TYR A C 1
ATOM 986 O O . TYR A 1 124 ? 39.349 1.148 -41.484 1.00 86.19 124 TYR A O 1
ATOM 994 N N . GLY A 1 125 ? 40.005 3.050 -42.474 1.00 85.12 125 GLY A N 1
ATOM 995 C CA . GLY A 1 125 ? 38.934 3.055 -43.470 1.00 85.12 125 GLY A CA 1
ATOM 996 C C . GLY A 1 125 ? 37.548 3.309 -42.876 1.00 85.12 125 GLY A C 1
ATOM 997 O O . GLY A 1 125 ? 36.548 2.931 -43.482 1.00 85.12 125 GLY A O 1
ATOM 998 N N . LEU A 1 126 ? 37.468 3.930 -41.695 1.00 88.06 126 LEU A N 1
ATOM 999 C CA . LEU A 1 126 ? 36.200 4.212 -41.029 1.00 88.06 126 LEU A CA 1
ATOM 1000 C C . LEU A 1 126 ? 35.374 5.199 -41.867 1.00 88.06 126 LEU A C 1
ATOM 1002 O O . LEU A 1 126 ? 35.765 6.350 -42.086 1.00 88.06 126 LEU A O 1
ATOM 1006 N N . GLU A 1 127 ? 34.224 4.749 -42.370 1.00 87.88 127 GLU A N 1
ATOM 1007 C CA . GLU A 1 127 ? 33.361 5.592 -43.195 1.00 87.88 127 GLU A CA 1
ATOM 1008 C C . GLU A 1 127 ? 32.492 6.527 -42.336 1.00 87.88 127 GLU A C 1
ATOM 1010 O O . GLU A 1 127 ? 31.806 6.060 -41.420 1.00 87.88 127 GLU A O 1
ATOM 1015 N N . PRO A 1 128 ? 32.426 7.836 -42.660 1.00 84.75 128 PRO A N 1
ATOM 1016 C CA . PRO A 1 128 ? 31.583 8.794 -41.942 1.00 84.75 128 PRO A CA 1
ATOM 1017 C C . PRO A 1 128 ? 30.108 8.395 -41.853 1.00 84.75 128 PRO A C 1
ATOM 1019 O O . PRO A 1 128 ? 29.440 8.726 -40.880 1.00 84.75 128 PRO A O 1
ATOM 1022 N N . THR A 1 129 ? 29.589 7.692 -42.861 1.00 84.38 129 THR A N 1
ATOM 1023 C CA . THR A 1 129 ? 28.199 7.219 -42.893 1.00 84.38 129 THR A CA 1
ATOM 1024 C C . THR A 1 129 ? 27.923 6.250 -41.749 1.00 84.38 129 THR A C 1
ATOM 1026 O O . THR A 1 129 ? 26.981 6.453 -40.993 1.00 84.38 129 THR A O 1
ATOM 1029 N N . ILE A 1 130 ? 28.813 5.275 -41.551 1.00 85.38 130 ILE A N 1
ATOM 1030 C CA . ILE A 1 130 ? 28.691 4.255 -40.507 1.00 85.38 130 ILE A CA 1
ATOM 1031 C C . ILE A 1 130 ? 28.772 4.872 -39.107 1.00 85.38 130 ILE A C 1
ATOM 1033 O O . ILE A 1 130 ? 28.046 4.457 -38.207 1.00 85.38 130 ILE A O 1
ATOM 1037 N N . ALA A 1 131 ? 29.636 5.872 -38.920 1.00 86.19 131 ALA A N 1
ATOM 1038 C CA . ALA A 1 131 ? 29.731 6.604 -37.659 1.00 86.19 131 ALA A CA 1
ATOM 1039 C C . ALA A 1 131 ? 28.419 7.328 -37.320 1.00 86.19 131 ALA A C 1
ATOM 1041 O O . ALA A 1 131 ? 27.915 7.211 -36.205 1.00 86.19 131 ALA A O 1
ATOM 1042 N N . LYS A 1 132 ? 27.831 8.027 -38.300 1.00 87.19 132 LYS A N 1
ATOM 1043 C CA . LYS A 1 132 ? 26.540 8.710 -38.123 1.00 87.19 132 LYS A CA 1
ATOM 1044 C C . LYS A 1 132 ? 25.397 7.735 -37.858 1.00 87.19 132 LYS A C 1
ATOM 1046 O O . LYS A 1 132 ? 24.552 8.032 -37.024 1.00 87.19 132 LYS A O 1
ATOM 1051 N N . GLU A 1 133 ? 25.357 6.593 -38.543 1.00 85.50 133 GLU A N 1
ATOM 1052 C CA . GLU A 1 133 ? 24.339 5.556 -38.314 1.00 85.50 133 GLU A CA 1
ATOM 1053 C C . GLU A 1 133 ? 24.368 5.062 -36.865 1.00 85.50 133 GLU A C 1
ATOM 1055 O O . GLU A 1 133 ? 23.349 5.113 -36.186 1.00 85.50 133 GLU A O 1
ATOM 1060 N N . ILE A 1 134 ? 25.549 4.702 -36.357 1.00 86.62 134 ILE A N 1
ATOM 1061 C CA . ILE A 1 134 ? 25.713 4.233 -34.974 1.00 86.62 134 ILE A CA 1
ATOM 1062 C C . ILE A 1 134 ? 25.345 5.333 -33.971 1.00 86.62 134 ILE A C 1
ATOM 1064 O O . ILE A 1 134 ? 24.644 5.074 -32.997 1.00 86.62 134 ILE A O 1
ATOM 1068 N N . ALA A 1 135 ? 25.778 6.575 -34.208 1.00 86.69 135 ALA A N 1
ATOM 1069 C CA . ALA A 1 135 ? 25.449 7.692 -33.325 1.00 86.69 135 ALA A CA 1
ATOM 1070 C C . ALA A 1 135 ? 23.934 7.972 -33.277 1.00 86.69 135 ALA A C 1
ATOM 1072 O O . ALA A 1 135 ? 23.382 8.244 -32.209 1.00 86.69 135 ALA A O 1
ATOM 1073 N N . ASN A 1 136 ? 23.253 7.863 -34.421 1.00 85.19 136 ASN A N 1
ATOM 1074 C CA . ASN A 1 136 ? 21.800 7.974 -34.507 1.00 85.19 136 ASN A CA 1
ATOM 1075 C C . ASN A 1 136 ? 21.091 6.830 -33.776 1.00 85.19 136 ASN A C 1
ATOM 1077 O O . ASN A 1 136 ? 20.149 7.091 -33.033 1.00 85.19 136 ASN A O 1
ATOM 1081 N N . GLU A 1 137 ? 21.540 5.585 -33.952 1.00 86.19 137 GLU A N 1
ATOM 1082 C CA . GLU A 1 137 ? 20.964 4.415 -33.278 1.00 86.19 137 GLU A CA 1
ATOM 1083 C C . GLU A 1 137 ? 21.017 4.561 -31.751 1.00 86.19 137 GLU A C 1
ATOM 1085 O O . GLU A 1 137 ? 19.980 4.455 -31.096 1.00 86.19 137 GLU A O 1
ATOM 1090 N N . ILE A 1 138 ? 22.180 4.922 -31.194 1.00 86.56 138 ILE A N 1
ATOM 1091 C CA . ILE A 1 138 ? 22.349 5.132 -29.744 1.00 86.56 138 ILE A CA 1
ATOM 1092 C C . ILE A 1 138 ? 21.469 6.292 -29.252 1.00 86.56 138 ILE A C 1
ATOM 1094 O O . ILE A 1 138 ? 20.836 6.200 -28.200 1.00 86.56 138 ILE A O 1
ATOM 1098 N N . SER A 1 139 ? 21.393 7.390 -30.013 1.00 86.75 139 SER A N 1
ATOM 1099 C CA . SER A 1 139 ? 20.572 8.558 -29.654 1.00 86.75 139 SER A CA 1
ATOM 1100 C C . SER A 1 139 ? 19.074 8.233 -29.658 1.00 86.75 139 SER A C 1
ATOM 1102 O O . SER A 1 139 ? 18.313 8.719 -28.819 1.00 86.75 139 SER A O 1
ATOM 1104 N N . LEU A 1 140 ? 18.624 7.392 -30.592 1.00 85.62 140 LEU A N 1
ATOM 1105 C CA . LEU A 1 140 ? 17.241 6.922 -30.643 1.00 85.62 140 LEU A CA 1
ATOM 1106 C C . LEU A 1 140 ? 16.932 5.965 -29.488 1.00 85.62 140 LEU A C 1
ATOM 1108 O O . LEU A 1 140 ? 15.871 6.086 -28.873 1.00 85.62 140 LEU A O 1
ATOM 1112 N N . GLU A 1 141 ? 17.849 5.053 -29.167 1.00 84.00 141 GLU A N 1
ATOM 1113 C CA . GLU A 1 141 ? 17.705 4.120 -28.048 1.00 84.00 141 GLU A CA 1
ATOM 1114 C C . GLU A 1 141 ? 17.651 4.851 -26.698 1.00 84.00 141 GLU A C 1
ATOM 1116 O O . GLU A 1 141 ? 16.759 4.586 -25.886 1.00 84.00 141 GLU A O 1
ATOM 1121 N N . SER A 1 142 ? 18.527 5.836 -26.473 1.00 82.38 142 SER A N 1
ATOM 1122 C CA . SER A 1 142 ? 18.545 6.625 -25.235 1.00 82.38 142 SER A CA 1
ATOM 1123 C C . SER A 1 142 ? 17.258 7.436 -25.049 1.00 82.38 142 SER A C 1
ATOM 1125 O O . SER A 1 142 ? 16.650 7.384 -23.976 1.00 82.38 142 SER A O 1
ATOM 1127 N N . LYS A 1 143 ? 16.764 8.093 -26.110 1.00 82.00 143 LYS A N 1
ATOM 1128 C CA . LYS A 1 143 ? 15.474 8.810 -26.104 1.00 82.00 143 LYS A CA 1
ATOM 1129 C C . LYS A 1 143 ? 14.300 7.875 -25.818 1.00 82.00 143 LYS A C 1
ATOM 1131 O O . LYS A 1 143 ? 13.413 8.216 -25.036 1.00 82.00 143 LYS A O 1
ATOM 1136 N N . GLN A 1 144 ? 14.282 6.684 -26.416 1.00 79.81 144 GLN A N 1
ATOM 1137 C CA . GLN A 1 144 ? 13.246 5.686 -26.137 1.00 79.81 144 GLN A CA 1
ATOM 1138 C C . GLN A 1 144 ? 13.301 5.199 -24.685 1.00 79.81 144 GLN A C 1
ATOM 1140 O O . GLN A 1 144 ? 12.253 5.014 -24.063 1.00 79.81 144 GLN A O 1
ATOM 1145 N N . LEU A 1 145 ? 14.499 5.033 -24.120 1.00 78.50 145 LEU A N 1
ATOM 1146 C CA . LEU A 1 145 ? 14.684 4.653 -22.722 1.00 78.50 145 LEU A CA 1
ATOM 1147 C C . LEU A 1 145 ? 14.181 5.741 -21.761 1.00 78.50 145 LEU A C 1
ATOM 1149 O O . LEU A 1 145 ? 13.573 5.414 -20.742 1.00 78.50 145 LEU A O 1
ATOM 1153 N N . GLU A 1 146 ? 14.404 7.020 -22.069 1.00 76.62 146 GLU A N 1
ATOM 1154 C CA . GLU A 1 146 ? 13.883 8.146 -21.282 1.00 76.62 146 GLU A CA 1
ATOM 1155 C C . GLU A 1 146 ? 12.354 8.213 -21.328 1.00 76.62 146 GLU A C 1
ATOM 1157 O O . GLU A 1 146 ? 11.716 8.209 -20.275 1.00 76.62 146 GLU A O 1
ATOM 1162 N N . ILE A 1 147 ? 11.755 8.130 -22.522 1.00 75.19 147 ILE A N 1
ATOM 1163 C CA . ILE A 1 147 ? 10.292 8.074 -22.690 1.00 75.19 147 ILE A CA 1
ATOM 1164 C C . ILE A 1 147 ? 9.705 6.872 -21.935 1.00 75.19 147 ILE A C 1
ATOM 1166 O O . ILE A 1 147 ? 8.665 6.980 -21.283 1.00 75.19 147 ILE A O 1
ATOM 1170 N N . LYS A 1 148 ? 10.386 5.720 -21.976 1.00 68.81 148 LYS A N 1
ATOM 1171 C CA . LYS A 1 148 ? 9.989 4.515 -21.240 1.00 68.81 148 LYS A CA 1
ATOM 1172 C C . LYS A 1 148 ? 10.058 4.726 -19.729 1.00 68.81 148 LYS A C 1
ATOM 1174 O O . LYS A 1 148 ? 9.124 4.338 -19.034 1.00 68.81 148 LYS A O 1
ATOM 1179 N N . LYS A 1 149 ? 11.122 5.348 -19.211 1.00 66.56 149 LYS A N 1
ATOM 1180 C CA . LYS A 1 149 ? 11.263 5.668 -17.779 1.00 66.56 149 LYS A CA 1
ATOM 1181 C C . LYS A 1 149 ? 10.160 6.612 -17.308 1.00 66.56 149 LYS A C 1
ATOM 1183 O O . LYS A 1 149 ? 9.539 6.335 -16.285 1.00 66.56 149 LYS A O 1
ATOM 1188 N N . GLU A 1 150 ? 9.867 7.657 -18.077 1.00 59.53 150 GLU A N 1
ATOM 1189 C CA . GLU A 1 150 ? 8.789 8.599 -17.763 1.00 59.53 150 GLU A CA 1
ATOM 1190 C C . GLU A 1 150 ? 7.411 7.919 -17.800 1.00 59.53 150 GLU A C 1
ATOM 1192 O O . GLU A 1 150 ? 6.620 8.060 -16.866 1.00 59.53 150 GLU A O 1
ATOM 1197 N N . ALA A 1 151 ? 7.127 7.105 -18.822 1.00 58.81 151 ALA A N 1
ATOM 1198 C CA . ALA A 1 151 ? 5.868 6.365 -18.927 1.00 58.81 151 ALA A CA 1
ATOM 1199 C C . ALA A 1 151 ? 5.681 5.337 -17.794 1.00 58.81 151 ALA A C 1
ATOM 1201 O O . ALA A 1 151 ? 4.569 5.173 -17.281 1.00 58.81 151 ALA A O 1
ATOM 1202 N N . VAL A 1 152 ? 6.761 4.668 -17.377 1.00 58.03 152 VAL A N 1
ATOM 1203 C CA . VAL A 1 152 ? 6.768 3.747 -16.229 1.00 58.03 152 VAL A CA 1
ATOM 1204 C C . VAL A 1 152 ? 6.525 4.508 -14.924 1.00 58.03 152 VAL A C 1
ATOM 1206 O O . VAL A 1 152 ? 5.725 4.058 -14.103 1.00 58.03 152 VAL A O 1
ATOM 1209 N N . GLU A 1 153 ? 7.141 5.678 -14.735 1.00 51.66 153 GLU A N 1
ATOM 1210 C CA . GLU A 1 153 ? 6.947 6.490 -13.528 1.00 51.66 153 GLU A CA 1
ATOM 1211 C C . GLU A 1 153 ? 5.506 7.017 -13.403 1.00 51.66 153 GLU A C 1
ATOM 1213 O O . GLU A 1 153 ? 4.935 7.011 -12.308 1.00 51.66 153 GLU A O 1
ATOM 1218 N N . ILE A 1 154 ? 4.869 7.384 -14.519 1.00 54.59 154 ILE A N 1
ATOM 1219 C CA . ILE A 1 154 ? 3.493 7.907 -14.546 1.00 54.59 154 ILE A CA 1
ATOM 1220 C C . ILE A 1 154 ? 2.444 6.829 -14.190 1.00 54.59 154 ILE A C 1
ATOM 1222 O O . ILE A 1 154 ? 1.368 7.164 -13.688 1.00 54.59 154 ILE A O 1
ATOM 1226 N N . LYS A 1 155 ? 2.726 5.532 -14.397 1.00 50.16 155 LYS A N 1
ATOM 1227 C CA . L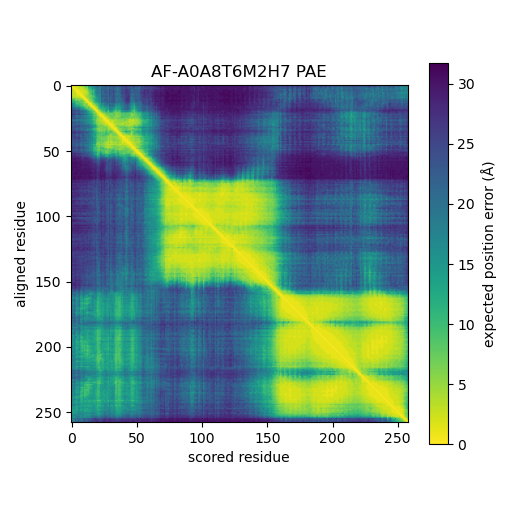YS A 1 155 ? 1.725 4.449 -14.261 1.00 50.16 155 LYS A CA 1
ATOM 1228 C C . LYS A 1 155 ? 1.701 3.739 -12.903 1.00 50.16 155 LYS A C 1
ATOM 1230 O O . LYS A 1 155 ? 0.815 2.917 -12.658 1.00 50.16 155 LYS A O 1
ATOM 1235 N N . VAL A 1 156 ? 2.622 4.050 -11.988 1.00 45.41 156 VAL A N 1
ATOM 1236 C CA . VAL A 1 156 ? 2.606 3.465 -10.637 1.00 45.41 156 VAL A CA 1
ATOM 1237 C C . VAL A 1 156 ? 1.497 4.118 -9.808 1.00 45.41 156 VAL A C 1
ATOM 1239 O O . VAL A 1 156 ? 1.689 5.166 -9.189 1.00 45.41 156 VAL A O 1
ATOM 1242 N N . ILE A 1 157 ? 0.322 3.484 -9.751 1.00 47.41 157 ILE A N 1
ATOM 1243 C CA . ILE A 1 157 ? -0.757 3.887 -8.839 1.00 47.41 157 ILE A CA 1
ATOM 1244 C C . ILE A 1 157 ? -0.292 3.632 -7.399 1.00 47.41 157 ILE A C 1
ATOM 1246 O O . ILE A 1 157 ? -0.411 2.530 -6.862 1.00 47.41 157 ILE A O 1
ATOM 1250 N N . LYS A 1 158 ? 0.253 4.663 -6.751 1.00 51.97 158 LYS A N 1
ATOM 1251 C CA . LYS A 1 158 ? 0.618 4.619 -5.332 1.00 51.97 158 LYS A CA 1
ATOM 1252 C C . LYS A 1 158 ? -0.658 4.639 -4.490 1.00 51.97 158 LYS A C 1
ATOM 1254 O O . LYS A 1 158 ? -1.266 5.684 -4.276 1.00 51.97 158 LYS A O 1
ATOM 1259 N N . TYR A 1 159 ? -1.075 3.477 -3.998 1.00 61.38 159 TYR A N 1
ATOM 1260 C CA . TYR A 1 159 ? -2.101 3.408 -2.960 1.00 61.38 159 TYR A CA 1
ATOM 1261 C C . TYR A 1 159 ? -1.549 4.008 -1.654 1.00 61.38 159 TYR A C 1
ATOM 1263 O O . TYR A 1 159 ? -0.444 3.674 -1.224 1.00 61.38 159 TYR A O 1
ATOM 1271 N N . HIS A 1 160 ? -2.308 4.909 -1.023 1.00 67.62 160 HIS A N 1
ATOM 1272 C CA . HIS A 1 160 ? -1.885 5.657 0.166 1.00 67.62 160 HIS A CA 1
ATOM 1273 C C . HIS A 1 160 ? -2.672 5.228 1.425 1.00 67.62 160 HIS A C 1
ATOM 1275 O O . HIS A 1 160 ? -3.497 5.997 1.928 1.00 67.62 160 HIS A O 1
ATOM 1281 N N . PRO A 1 161 ? -2.389 4.043 2.012 1.00 76.00 161 PRO A N 1
ATOM 1282 C CA . PRO A 1 161 ? -3.111 3.511 3.184 1.00 76.00 161 PRO A CA 1
ATOM 1283 C C . PRO A 1 161 ? -3.006 4.408 4.426 1.00 76.00 161 PRO A C 1
ATOM 1285 O O . PRO A 1 161 ? -3.830 4.356 5.341 1.00 76.00 161 PRO A O 1
ATOM 1288 N N . ILE A 1 162 ? -1.973 5.252 4.452 1.00 80.06 162 ILE A N 1
ATOM 1289 C CA . ILE A 1 162 ? -1.640 6.167 5.544 1.00 80.06 162 ILE A CA 1
ATOM 1290 C C . ILE A 1 162 ? -2.786 7.147 5.821 1.00 80.06 162 ILE A C 1
ATOM 1292 O O . ILE A 1 162 ? -3.006 7.515 6.974 1.00 80.06 162 ILE A O 1
ATOM 1296 N N . GLN A 1 163 ? -3.548 7.543 4.797 1.00 85.38 163 GLN A N 1
ATOM 1297 C CA . GLN A 1 163 ? -4.636 8.511 4.953 1.00 85.38 163 GLN A CA 1
ATOM 1298 C C . GLN A 1 163 ? -5.762 7.958 5.838 1.00 85.38 163 GLN A C 1
ATOM 1300 O O . GLN A 1 163 ? -6.180 8.618 6.791 1.00 85.38 163 GLN A O 1
ATOM 1305 N N . ILE A 1 164 ? -6.205 6.724 5.579 1.00 86.94 164 ILE A N 1
ATOM 1306 C CA . ILE A 1 164 ? -7.275 6.066 6.346 1.00 86.94 164 ILE A CA 1
ATOM 1307 C C . ILE A 1 164 ? -6.825 5.829 7.789 1.00 86.94 164 ILE A C 1
ATOM 1309 O O . ILE A 1 164 ? -7.544 6.171 8.731 1.00 86.94 164 ILE A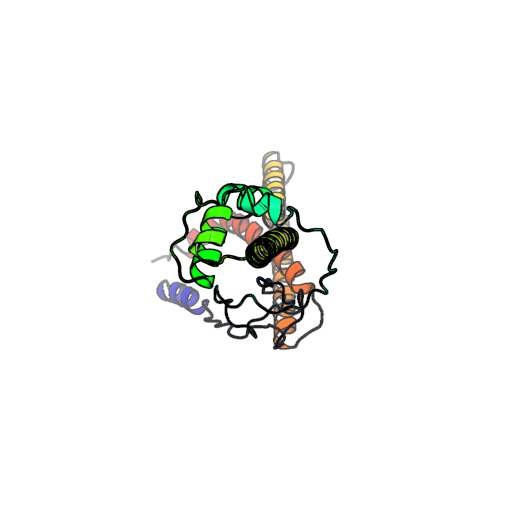 O 1
ATOM 1313 N N . LEU A 1 165 ? -5.605 5.314 7.969 1.00 89.69 165 LEU A N 1
ATOM 1314 C CA . LEU A 1 165 ? -4.993 5.118 9.284 1.00 89.69 165 LEU A CA 1
ATOM 1315 C C . LEU A 1 165 ? -4.965 6.424 10.098 1.00 89.69 165 LEU A C 1
ATOM 1317 O O . LEU A 1 165 ? -5.352 6.437 11.272 1.00 89.69 165 LEU A O 1
ATOM 1321 N N . ALA A 1 166 ? -4.531 7.525 9.475 1.00 88.88 166 ALA A N 1
ATOM 1322 C CA . ALA A 1 166 ? -4.445 8.833 10.115 1.00 88.88 166 ALA A CA 1
ATOM 1323 C C . ALA A 1 166 ? -5.828 9.363 10.515 1.00 88.88 166 ALA A C 1
ATOM 1325 O O . ALA A 1 166 ? -6.015 9.765 11.664 1.00 88.88 166 ALA A O 1
ATOM 1326 N N . ILE A 1 167 ? -6.814 9.307 9.613 1.00 90.38 167 ILE A N 1
ATOM 1327 C CA . ILE A 1 167 ? -8.183 9.768 9.882 1.00 90.38 167 ILE A CA 1
ATOM 1328 C C . ILE A 1 167 ? -8.796 8.994 11.054 1.00 90.38 167 ILE A C 1
ATOM 1330 O O . ILE A 1 167 ? -9.305 9.604 11.995 1.00 90.38 167 ILE A O 1
ATOM 1334 N N . ILE A 1 168 ? -8.707 7.661 11.045 1.00 92.75 168 ILE A N 1
ATOM 1335 C CA . ILE A 1 168 ? -9.267 6.819 12.113 1.00 92.75 168 ILE A CA 1
ATOM 1336 C C . ILE A 1 168 ? -8.585 7.110 13.450 1.00 92.75 168 ILE A C 1
ATOM 1338 O O . ILE A 1 168 ? -9.262 7.241 14.471 1.00 92.75 168 ILE A O 1
ATOM 1342 N N . SER A 1 169 ? -7.262 7.276 13.445 1.00 92.75 169 SER A N 1
ATOM 1343 C CA . SER A 1 169 ? -6.500 7.624 14.647 1.00 92.75 169 SER A CA 1
ATOM 1344 C C . SER A 1 169 ? -6.915 8.989 15.201 1.00 92.75 169 SER A C 1
ATOM 1346 O O . SER A 1 169 ? -7.160 9.122 16.400 1.00 92.75 169 SER A O 1
ATOM 1348 N N . ILE A 1 170 ? -7.074 9.999 14.342 1.00 93.56 170 ILE A N 1
ATOM 1349 C CA . ILE A 1 170 ? -7.529 11.338 14.742 1.00 93.56 170 ILE A CA 1
ATOM 1350 C C . ILE A 1 170 ? -8.939 11.276 15.336 1.00 93.56 170 ILE A C 1
ATOM 1352 O O . ILE A 1 170 ? -9.166 11.819 16.417 1.00 93.56 170 ILE A O 1
ATOM 1356 N N . LEU A 1 171 ? -9.879 10.583 14.686 1.00 91.88 171 LEU A N 1
ATOM 1357 C CA . LEU A 1 171 ? -11.248 10.415 15.189 1.00 91.88 171 LEU A CA 1
ATOM 1358 C C . LEU A 1 171 ? -11.271 9.693 16.542 1.00 91.88 171 LEU A C 1
ATOM 1360 O O . LEU A 1 171 ? -12.024 10.063 17.451 1.00 91.88 171 LEU A O 1
ATOM 1364 N N . TYR A 1 172 ? -10.411 8.692 16.703 1.00 93.25 172 TYR A N 1
ATOM 1365 C CA . TYR A 1 172 ? -10.221 7.993 17.963 1.00 93.25 172 TYR A CA 1
ATOM 1366 C C . TYR A 1 172 ? -9.766 8.935 19.072 1.00 93.25 172 TYR A C 1
ATOM 1368 O O . TYR A 1 172 ? -10.458 9.053 20.088 1.00 93.25 172 TYR A O 1
ATOM 1376 N N . PHE A 1 173 ? -8.675 9.672 18.868 1.00 94.06 173 PHE A N 1
ATOM 1377 C CA . PHE A 1 173 ? -8.163 10.596 19.879 1.00 94.06 173 PHE A CA 1
ATOM 1378 C C . PHE A 1 173 ? -9.112 11.768 20.143 1.00 94.06 173 PHE A C 1
ATOM 1380 O O . PHE A 1 173 ? -9.270 12.160 21.298 1.00 94.06 173 PHE A O 1
ATOM 1387 N N . ALA A 1 174 ? -9.802 12.281 19.124 1.00 92.25 174 ALA A N 1
ATOM 1388 C CA . ALA A 1 174 ? -10.812 13.323 19.282 1.00 92.25 174 ALA A CA 1
ATOM 1389 C C . ALA A 1 174 ? -11.982 12.838 20.149 1.00 92.25 174 ALA A C 1
ATOM 1391 O O . ALA A 1 174 ? -12.357 13.497 21.121 1.00 92.25 174 ALA A O 1
ATOM 1392 N N . SER A 1 175 ? -12.527 11.652 19.855 1.00 90.38 175 SER A N 1
ATOM 1393 C CA . SER A 1 175 ? -13.610 11.075 20.659 1.00 90.38 175 SER A CA 1
ATOM 1394 C C . SER A 1 175 ? -13.151 10.731 22.080 1.00 90.38 175 SER A C 1
ATOM 1396 O O . SER A 1 175 ? -13.889 10.977 23.031 1.00 90.38 175 SER A O 1
ATOM 1398 N N . TRP A 1 176 ? -11.917 10.249 22.255 1.00 92.56 176 TRP A N 1
ATOM 1399 C CA . TRP A 1 176 ? -11.315 10.029 23.570 1.00 92.56 176 TRP A CA 1
ATOM 1400 C C . TRP A 1 176 ? -11.146 11.340 24.350 1.00 92.56 176 TRP A C 1
ATOM 1402 O O . TRP A 1 176 ? -11.501 11.411 25.526 1.00 92.56 176 TRP A O 1
ATOM 1412 N N . PHE A 1 177 ? -10.694 12.415 23.707 1.00 93.81 177 PHE A N 1
ATOM 1413 C CA . PHE A 1 177 ? -10.573 13.734 24.327 1.00 93.81 177 PHE A CA 1
ATOM 1414 C C . PHE A 1 177 ? -11.932 14.303 24.761 1.00 93.81 177 PHE A C 1
ATOM 1416 O O . PHE A 1 177 ? -12.044 14.887 25.840 1.00 93.81 177 PHE A O 1
ATOM 1423 N N . LEU A 1 178 ? -12.996 14.065 23.987 1.00 88.62 178 LEU A N 1
ATOM 1424 C CA . LEU A 1 178 ? -14.363 14.402 24.399 1.00 88.62 178 LEU A CA 1
ATOM 1425 C C . LEU A 1 178 ? -14.806 13.631 25.649 1.00 88.62 178 LEU A C 1
ATOM 1427 O O . LEU A 1 178 ? -15.539 14.197 26.462 1.00 88.62 178 LEU A O 1
ATOM 1431 N N . THR A 1 179 ? -14.321 12.398 25.855 1.00 92.12 179 THR A N 1
ATOM 1432 C CA . THR A 1 179 ? -14.576 11.682 27.119 1.00 92.12 179 THR A CA 1
ATOM 1433 C C . THR A 1 179 ? -13.885 12.321 28.315 1.00 92.12 179 THR A C 1
ATOM 1435 O O . THR A 1 179 ? -14.446 12.344 29.406 1.00 92.12 179 THR A O 1
ATOM 1438 N N . LYS A 1 180 ? -12.694 12.903 28.118 1.00 92.06 180 LYS A N 1
ATOM 1439 C CA . LYS A 1 180 ? -11.970 13.630 29.172 1.00 92.06 180 LYS A CA 1
ATOM 1440 C C . LYS A 1 180 ? -12.632 14.948 29.552 1.00 92.06 180 LYS A C 1
ATOM 1442 O O . LYS A 1 180 ? -12.491 15.380 30.686 1.00 92.06 180 LYS A O 1
ATOM 1447 N N . LYS A 1 181 ? -13.365 15.561 28.623 1.00 92.88 181 LYS A N 1
ATOM 1448 C CA . LYS A 1 181 ? -14.159 16.774 28.861 1.00 92.88 181 LYS A CA 1
ATOM 1449 C C . LYS A 1 181 ? -15.566 16.495 29.399 1.00 92.88 181 LYS A C 1
ATOM 1451 O O . LYS A 1 181 ? -16.387 17.403 29.374 1.00 92.88 181 LYS A O 1
ATOM 1456 N N . GLU A 1 182 ? -15.871 15.250 29.775 1.00 90.25 182 GLU A N 1
ATOM 1457 C CA . GLU A 1 182 ? -17.190 14.806 30.266 1.00 90.25 182 GLU A CA 1
ATOM 1458 C C . GLU A 1 182 ? -18.361 15.035 29.288 1.00 90.25 182 GLU A C 1
ATOM 1460 O O . GLU A 1 182 ? -19.516 14.781 29.614 1.00 90.25 182 GLU A O 1
ATOM 1465 N N . LYS A 1 183 ? -18.077 15.437 28.040 1.00 90.44 183 LYS A N 1
ATOM 1466 C CA . LYS A 1 183 ? -19.082 15.607 26.978 1.00 90.44 183 LYS A CA 1
ATOM 1467 C C . LYS A 1 183 ? -19.560 14.276 26.403 1.00 90.44 183 LYS A C 1
ATOM 1469 O O . LYS A 1 183 ? -20.605 14.216 25.765 1.00 90.44 183 LYS A O 1
ATOM 1474 N N . LEU A 1 184 ? -18.769 13.221 26.586 1.00 89.25 184 LEU A N 1
ATOM 1475 C CA . LEU A 1 184 ? -19.049 11.876 26.104 1.00 89.25 184 LEU A CA 1
ATOM 1476 C C . LEU A 1 184 ? -18.738 10.876 27.216 1.00 89.25 184 LEU A C 1
ATOM 1478 O O . LEU A 1 184 ? -17.651 10.901 27.787 1.00 89.25 184 LEU A O 1
ATOM 1482 N N . SER A 1 185 ? -19.651 9.956 27.521 1.00 93.25 185 SER A N 1
ATOM 1483 C CA . SER A 1 185 ? -19.331 8.913 28.497 1.00 93.25 185 SER A CA 1
ATOM 1484 C C . SER A 1 185 ? -18.338 7.907 27.908 1.00 93.25 185 SER A C 1
ATOM 1486 O O . SER A 1 185 ? -18.378 7.577 26.717 1.00 93.25 185 SER A O 1
ATOM 1488 N N . ILE A 1 186 ? -17.462 7.361 28.756 1.00 90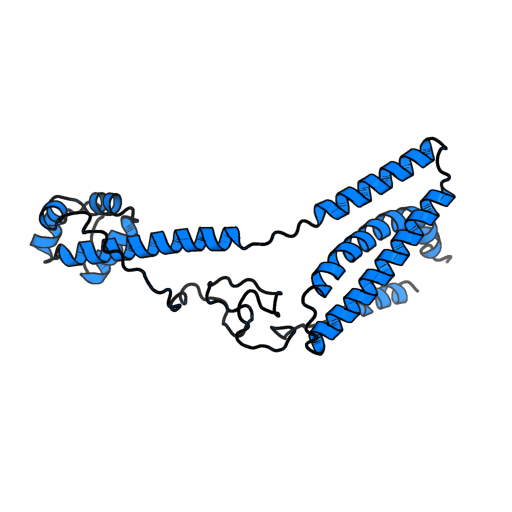.44 186 ILE A N 1
ATOM 1489 C CA . ILE A 1 186 ? -16.517 6.311 28.347 1.00 90.44 186 ILE A CA 1
ATOM 1490 C C . ILE A 1 186 ? -17.242 5.071 27.796 1.00 90.44 186 ILE A C 1
ATOM 1492 O O . ILE A 1 186 ? -16.746 4.405 26.887 1.00 90.44 186 ILE A O 1
ATOM 1496 N N . THR A 1 187 ? -18.444 4.791 28.305 1.00 91.56 187 THR A N 1
ATOM 1497 C CA . THR A 1 187 ? -19.312 3.704 27.841 1.00 91.56 187 THR A CA 1
ATOM 1498 C C . THR A 1 187 ? -19.782 3.938 26.409 1.00 91.56 187 THR A C 1
ATOM 1500 O O . THR A 1 187 ? -19.711 3.022 25.592 1.00 91.56 187 THR A O 1
ATOM 1503 N N . ILE A 1 188 ? -20.217 5.161 26.079 1.00 90.31 188 ILE A N 1
ATOM 1504 C CA . ILE A 1 188 ? -20.645 5.509 24.717 1.00 90.31 188 ILE A CA 1
ATOM 1505 C C . ILE A 1 188 ? -19.457 5.451 23.756 1.00 90.31 188 ILE A C 1
ATOM 1507 O O . ILE A 1 188 ? -19.580 4.839 22.699 1.00 90.31 188 ILE A O 1
ATOM 1511 N N . HIS A 1 189 ? -18.299 6.003 24.134 1.00 91.44 189 HIS A N 1
ATOM 1512 C CA . HIS A 1 189 ? -17.077 5.918 23.329 1.00 91.44 189 HIS A CA 1
ATOM 1513 C C . HIS A 1 189 ? -16.744 4.463 22.968 1.00 91.44 189 HIS A C 1
ATOM 1515 O O . HIS A 1 189 ? -16.645 4.128 21.790 1.00 91.44 189 HIS A O 1
ATOM 1521 N N . ARG A 1 190 ? -16.678 3.566 23.960 1.00 93.31 190 ARG A N 1
ATOM 1522 C CA . ARG A 1 190 ? -16.426 2.135 23.714 1.00 93.31 190 ARG A CA 1
ATOM 1523 C C . ARG A 1 190 ? -17.498 1.489 22.837 1.00 93.31 190 ARG A C 1
ATOM 1525 O O . ARG A 1 190 ? -17.165 0.699 21.963 1.00 93.31 190 ARG A O 1
ATOM 1532 N N . LYS A 1 191 ? -18.778 1.831 23.030 1.00 93.75 191 LYS A N 1
ATOM 1533 C CA . LYS A 1 191 ? -19.879 1.294 22.215 1.00 93.75 191 LYS A CA 1
ATOM 1534 C C . LYS A 1 191 ? -19.743 1.692 20.743 1.00 93.75 191 LYS A C 1
ATOM 1536 O O . LYS A 1 191 ? -19.897 0.830 19.885 1.00 93.75 191 LYS A O 1
ATOM 1541 N N . ILE A 1 192 ? -19.423 2.958 20.462 1.00 91.75 192 ILE A N 1
ATOM 1542 C CA . ILE A 1 192 ? -19.197 3.458 19.096 1.00 91.75 192 ILE A CA 1
ATOM 1543 C C . ILE A 1 192 ? -18.076 2.661 18.428 1.00 91.75 192 ILE A C 1
ATOM 1545 O O . ILE A 1 192 ? -18.275 2.091 17.360 1.00 91.75 192 ILE A O 1
ATOM 1549 N N . TRP A 1 193 ? -16.921 2.557 19.084 1.00 94.88 193 TRP A N 1
ATOM 1550 C CA . TRP A 1 193 ? -15.763 1.871 18.514 1.00 94.88 193 TRP A CA 1
ATOM 1551 C C . TRP A 1 193 ? -15.955 0.359 18.379 1.00 94.88 193 TRP A C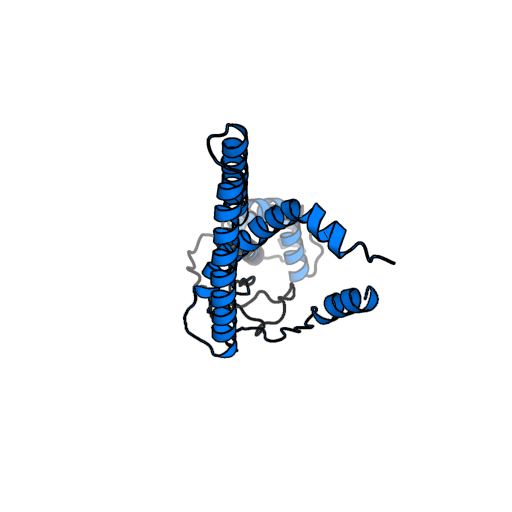 1
ATOM 1553 O O . TRP A 1 193 ? -15.469 -0.213 17.412 1.00 94.88 193 TRP A O 1
ATOM 1563 N N . ASN A 1 194 ? -16.715 -0.287 19.266 1.00 95.19 194 ASN A N 1
ATOM 1564 C CA . ASN A 1 194 ? -17.056 -1.704 19.118 1.00 95.19 194 ASN A CA 1
ATOM 1565 C C . ASN A 1 194 ? -18.002 -1.948 17.933 1.00 95.19 194 ASN A C 1
ATOM 1567 O O . ASN A 1 194 ? -17.849 -2.943 17.229 1.00 95.19 194 ASN A O 1
ATOM 1571 N N . ILE A 1 195 ? -18.955 -1.041 17.687 1.00 94.25 195 ILE A N 1
ATOM 1572 C CA . ILE A 1 195 ? -19.818 -1.103 16.498 1.00 94.25 195 ILE A CA 1
ATOM 1573 C C . ILE A 1 195 ? -18.978 -0.893 15.231 1.00 94.25 195 ILE A C 1
ATOM 1575 O O . ILE A 1 195 ? -19.131 -1.646 14.271 1.00 94.25 195 ILE A O 1
ATOM 1579 N N . LEU A 1 196 ? -18.055 0.074 15.229 1.00 92.19 196 LEU A N 1
ATOM 1580 C CA . LEU A 1 196 ? -17.139 0.301 14.103 1.00 92.19 196 LEU A CA 1
ATOM 1581 C C . LEU A 1 196 ? -16.202 -0.896 13.863 1.00 92.19 196 LEU A C 1
ATOM 1583 O O . LEU A 1 196 ? -15.985 -1.289 12.719 1.00 92.19 196 LEU A O 1
ATOM 1587 N N . LEU A 1 197 ? -15.695 -1.526 14.925 1.00 95.62 197 LEU A N 1
ATOM 1588 C CA . LEU A 1 197 ? -14.885 -2.742 14.830 1.00 95.62 197 LEU A CA 1
ATOM 1589 C C . LEU A 1 197 ? -15.680 -3.904 14.222 1.00 95.62 197 LEU A C 1
ATOM 1591 O O . LEU A 1 197 ? -15.194 -4.575 13.319 1.00 95.62 197 LEU A O 1
ATOM 1595 N N . LEU A 1 198 ? -16.912 -4.128 14.689 1.00 95.75 198 LEU A N 1
ATOM 1596 C CA . LEU A 1 198 ? -17.769 -5.201 14.180 1.00 95.75 198 LEU A CA 1
ATOM 1597 C C . LEU A 1 198 ? -18.163 -4.969 12.718 1.00 95.75 198 LEU A C 1
ATOM 1599 O O . LEU A 1 198 ? -18.119 -5.892 11.912 1.00 95.75 198 LEU A O 1
ATOM 1603 N N . THR A 1 199 ? -18.550 -3.744 12.370 1.00 92.69 199 THR A N 1
ATOM 1604 C CA . THR A 1 199 ? -18.962 -3.406 11.000 1.00 92.69 199 THR A CA 1
ATOM 1605 C C . THR A 1 199 ? -17.799 -3.522 10.022 1.00 92.69 199 THR A C 1
ATOM 1607 O O . THR A 1 199 ? -17.951 -4.180 8.998 1.00 92.69 199 THR A O 1
ATOM 1610 N N . SER A 1 200 ? -16.624 -2.978 10.356 1.00 94.25 200 SER A N 1
ATOM 1611 C CA . SER A 1 200 ? -15.418 -3.139 9.529 1.00 94.25 200 SER A CA 1
ATOM 1612 C C . SER A 1 200 ? -15.008 -4.607 9.382 1.00 94.25 200 SER A C 1
ATOM 1614 O O . SER A 1 200 ? -14.708 -5.023 8.266 1.00 94.25 200 SER A O 1
ATOM 1616 N N . PHE A 1 201 ? -15.094 -5.408 10.453 1.00 96.62 201 PHE A N 1
ATOM 1617 C CA . PHE A 1 201 ? -14.872 -6.858 10.407 1.00 96.62 201 PHE A CA 1
ATOM 1618 C C . PHE A 1 201 ? -15.828 -7.569 9.440 1.00 96.62 201 PHE A C 1
ATOM 1620 O O . PHE A 1 201 ? -15.385 -8.327 8.583 1.00 96.62 201 PHE A O 1
ATOM 1627 N N . VAL A 1 202 ? -17.137 -7.331 9.552 1.00 96.44 202 VAL A N 1
ATOM 1628 C CA . VAL A 1 202 ? -18.127 -7.993 8.687 1.00 96.44 202 VAL A CA 1
ATOM 1629 C C . VAL A 1 202 ? -17.927 -7.585 7.229 1.00 96.44 202 VAL A C 1
ATOM 1631 O O . VAL A 1 202 ? -17.912 -8.447 6.356 1.00 96.44 202 VAL A O 1
ATOM 1634 N N . VAL A 1 203 ? -17.721 -6.292 6.961 1.00 93.25 203 VAL A N 1
ATOM 1635 C CA . VAL A 1 203 ? -17.496 -5.788 5.599 1.00 93.25 203 VAL A CA 1
ATOM 1636 C C . VAL A 1 203 ? -16.226 -6.390 5.003 1.00 93.25 203 VAL A C 1
ATOM 1638 O O . VAL A 1 203 ? -16.276 -6.934 3.904 1.00 93.25 203 VAL A O 1
ATOM 1641 N N . THR A 1 204 ? -15.101 -6.355 5.725 1.00 95.19 204 THR A N 1
ATOM 1642 C CA . THR A 1 204 ? -13.840 -6.915 5.220 1.00 95.19 204 THR A CA 1
ATOM 1643 C C . THR A 1 204 ? -13.924 -8.436 5.056 1.00 95.19 204 THR A C 1
ATOM 1645 O O . THR A 1 204 ? -13.471 -8.946 4.039 1.00 95.19 204 THR A O 1
ATOM 1648 N N . ALA A 1 205 ? -14.587 -9.165 5.962 1.00 94.81 205 ALA A N 1
ATOM 1649 C CA . ALA A 1 205 ? -14.764 -10.614 5.852 1.00 94.81 205 ALA A CA 1
ATOM 1650 C C . ALA A 1 205 ? -15.616 -11.006 4.634 1.00 94.81 205 ALA A C 1
ATOM 1652 O O . ALA A 1 205 ? -15.236 -11.903 3.883 1.00 94.81 205 ALA A O 1
ATOM 1653 N N . VAL A 1 206 ? -16.734 -10.308 4.402 1.00 93.12 206 VAL A N 1
ATOM 1654 C CA . VAL A 1 206 ? -17.595 -10.539 3.232 1.00 93.12 206 VAL A CA 1
ATOM 1655 C C . VAL A 1 206 ? -16.855 -10.191 1.945 1.00 93.12 206 VAL A C 1
ATOM 1657 O O . VAL A 1 206 ? -16.824 -11.003 1.028 1.00 93.12 206 VAL A O 1
ATOM 1660 N N . LEU A 1 207 ? -16.213 -9.021 1.875 1.00 90.88 207 LEU A N 1
ATOM 1661 C CA . LEU A 1 207 ? -15.450 -8.622 0.689 1.00 90.88 207 LEU A CA 1
ATOM 1662 C C . LEU A 1 207 ? -14.238 -9.528 0.449 1.00 90.88 207 LEU A C 1
ATOM 1664 O O . LEU A 1 207 ? -13.901 -9.791 -0.699 1.00 90.88 207 LEU A O 1
ATOM 1668 N N . GLY A 1 208 ? -13.610 -10.043 1.508 1.00 90.19 208 GLY A N 1
ATOM 1669 C CA . GLY A 1 208 ? -12.510 -11.000 1.416 1.00 90.19 208 GLY A CA 1
ATOM 1670 C C . GLY A 1 208 ? -12.982 -12.325 0.829 1.00 90.19 208 GLY A C 1
ATOM 1671 O O . GLY A 1 208 ? -12.404 -12.799 -0.142 1.00 90.19 208 GLY A O 1
ATOM 1672 N N . PHE A 1 209 ? -14.096 -12.862 1.336 1.00 89.69 209 PHE A N 1
ATOM 1673 C CA . PHE A 1 209 ? -14.740 -14.043 0.759 1.00 89.69 209 PHE A CA 1
ATOM 1674 C C . PHE A 1 209 ? -15.116 -13.825 -0.712 1.00 89.69 209 PHE A C 1
ATOM 1676 O O . PHE A 1 209 ? -14.798 -14.657 -1.558 1.00 89.69 209 PHE A O 1
ATOM 1683 N N . LEU A 1 210 ? -15.730 -12.683 -1.033 1.00 86.50 210 LEU A N 1
ATOM 1684 C CA . LEU A 1 210 ? -16.083 -12.337 -2.407 1.00 86.50 210 LEU A CA 1
ATOM 1685 C C . LEU A 1 210 ? -14.848 -12.222 -3.307 1.00 86.50 210 LEU A C 1
ATOM 1687 O O . LEU A 1 210 ? -14.882 -12.701 -4.435 1.00 86.50 210 LEU A O 1
ATOM 1691 N N . THR A 1 211 ? -13.745 -11.664 -2.802 1.00 83.31 211 THR A N 1
ATOM 1692 C CA . THR A 1 211 ? -12.469 -11.598 -3.528 1.00 83.31 211 THR A CA 1
ATOM 1693 C C . THR A 1 211 ? -11.926 -13.004 -3.778 1.00 83.31 211 THR A C 1
ATOM 1695 O O . THR A 1 211 ? -11.509 -13.301 -4.886 1.00 83.31 211 THR A O 1
ATOM 1698 N N . THR A 1 212 ? -11.999 -13.920 -2.808 1.00 82.44 212 THR A N 1
ATOM 1699 C CA . THR A 1 212 ? -11.624 -15.325 -3.031 1.00 82.44 212 THR A CA 1
ATOM 1700 C C . THR A 1 212 ? -12.507 -15.995 -4.081 1.00 82.44 212 THR A C 1
ATOM 1702 O O . THR A 1 212 ? -11.994 -16.726 -4.918 1.00 82.44 212 THR A O 1
ATOM 1705 N N . THR A 1 213 ? -13.819 -15.741 -4.092 1.00 78.94 213 THR A N 1
ATOM 1706 C CA . THR A 1 213 ? -14.700 -16.296 -5.135 1.00 78.94 213 THR A CA 1
ATOM 1707 C C . THR A 1 213 ? -14.460 -15.671 -6.502 1.00 78.94 213 THR A C 1
ATOM 1709 O O . THR A 1 213 ? -14.503 -16.381 -7.500 1.00 78.94 213 THR A O 1
ATOM 1712 N N . GLN A 1 214 ? -14.169 -14.367 -6.548 1.00 77.19 214 GLN A N 1
ATOM 1713 C CA . GLN A 1 214 ? -13.714 -13.692 -7.756 1.00 77.19 214 GLN A CA 1
ATOM 1714 C C . GLN A 1 214 ? -12.467 -14.388 -8.279 1.00 77.19 214 GLN A C 1
ATOM 1716 O O . GLN A 1 214 ? -12.392 -14.652 -9.473 1.00 77.19 214 GLN A O 1
ATOM 1721 N N . ILE A 1 215 ? -11.546 -14.721 -7.370 1.00 70.75 215 ILE A N 1
ATOM 1722 C CA . ILE A 1 215 ? -10.297 -15.355 -7.734 1.00 70.75 215 ILE A CA 1
ATOM 1723 C C . ILE A 1 215 ? -10.522 -16.760 -8.285 1.00 70.75 215 ILE A C 1
ATOM 1725 O O . ILE A 1 215 ? -10.157 -17.058 -9.406 1.00 70.75 215 ILE A O 1
ATOM 1729 N N . VAL A 1 216 ? -11.192 -17.617 -7.523 1.00 76.06 216 VAL A N 1
ATOM 1730 C CA . VAL A 1 216 ? -11.322 -19.039 -7.866 1.00 76.06 216 VAL A CA 1
ATOM 1731 C C . VAL A 1 216 ? -12.269 -19.287 -9.044 1.00 76.06 216 VAL A C 1
ATOM 1733 O O . VAL A 1 216 ? -12.081 -20.247 -9.784 1.00 76.06 216 VAL A O 1
ATOM 1736 N N . TYR A 1 217 ? -13.309 -18.466 -9.206 1.00 76.19 217 TYR A N 1
ATOM 1737 C CA . TYR A 1 217 ? -14.380 -18.710 -10.180 1.00 76.19 217 TYR A CA 1
ATOM 1738 C C . TYR A 1 217 ? -14.446 -17.672 -11.310 1.00 76.19 217 TYR A C 1
ATOM 1740 O O . TYR A 1 217 ? -15.372 -17.732 -12.116 1.00 76.19 217 TYR A O 1
ATOM 1748 N N . GLY A 1 218 ? -13.512 -16.715 -11.373 1.00 66.88 218 GLY A N 1
ATOM 1749 C CA . GLY A 1 218 ? -13.440 -15.726 -12.456 1.00 66.88 218 GLY A CA 1
ATOM 1750 C C . GLY A 1 218 ? -14.624 -14.752 -12.502 1.00 66.88 218 GLY A C 1
ATOM 1751 O O . GLY A 1 218 ? -15.123 -14.420 -13.575 1.00 66.88 218 GLY A O 1
ATOM 1752 N N . 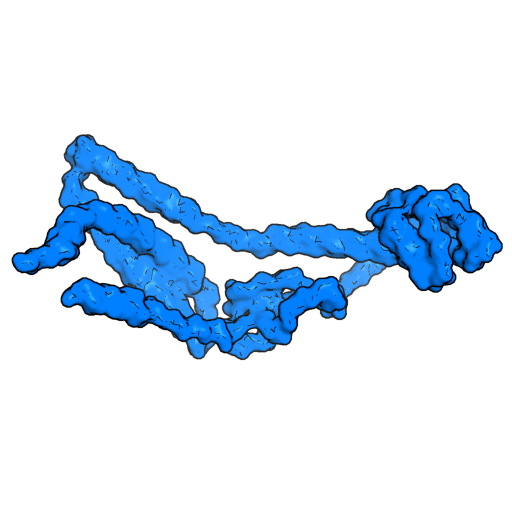TRP A 1 219 ? -15.141 -14.308 -11.349 1.00 66.94 219 TRP A N 1
ATOM 1753 C CA . TRP A 1 219 ? -16.275 -13.368 -11.330 1.00 66.94 219 TRP A CA 1
ATOM 1754 C C . TRP A 1 219 ? -15.839 -11.988 -11.882 1.00 66.94 219 TRP A C 1
ATOM 1756 O O . TRP A 1 219 ? -14.935 -11.389 -11.311 1.00 66.94 219 TRP A O 1
ATOM 1766 N N . PRO A 1 220 ? -16.499 -11.397 -12.900 1.00 62.66 220 PRO A N 1
ATOM 1767 C CA . PRO A 1 220 ? -16.098 -10.123 -13.538 1.00 62.66 220 PRO A CA 1
ATOM 1768 C C . PRO A 1 220 ? -16.134 -8.826 -12.685 1.00 62.66 220 PRO A C 1
ATOM 1770 O O . PRO A 1 220 ? -16.189 -7.724 -13.229 1.00 62.66 220 PRO A O 1
ATOM 1773 N N . ILE A 1 221 ? -16.145 -8.880 -11.349 1.00 64.88 221 ILE A N 1
ATOM 1774 C CA . ILE A 1 221 ? -16.219 -7.670 -10.509 1.00 64.88 221 ILE A CA 1
ATOM 1775 C C . ILE A 1 221 ? -14.809 -7.201 -10.124 1.00 64.88 221 ILE A C 1
ATOM 1777 O O . ILE A 1 221 ? -14.298 -7.494 -9.050 1.00 64.88 221 ILE A O 1
ATOM 1781 N N . THR A 1 222 ? -14.199 -6.371 -10.962 1.00 61.03 222 THR A N 1
ATOM 1782 C CA . THR A 1 222 ? -12.794 -5.930 -10.827 1.00 61.03 222 THR A CA 1
ATOM 1783 C C . THR A 1 222 ? -12.487 -5.027 -9.621 1.00 61.03 222 THR A C 1
ATOM 1785 O O . THR A 1 222 ? -11.327 -4.805 -9.278 1.00 61.03 222 THR A O 1
ATOM 1788 N N . ARG A 1 223 ? -13.507 -4.506 -8.920 1.00 67.44 223 ARG A N 1
ATOM 1789 C CA . ARG A 1 223 ? -13.334 -3.538 -7.813 1.00 67.44 223 ARG A CA 1
ATOM 1790 C C . ARG A 1 223 ? -13.398 -4.127 -6.399 1.00 67.44 223 ARG A C 1
ATOM 1792 O O . ARG A 1 223 ? -13.145 -3.383 -5.451 1.00 67.44 223 ARG A O 1
ATOM 1799 N N . ILE A 1 224 ? -13.713 -5.415 -6.219 1.00 73.06 224 ILE A N 1
ATOM 1800 C CA . ILE A 1 224 ? -13.915 -6.001 -4.873 1.00 73.06 224 ILE A CA 1
ATOM 1801 C C . ILE A 1 224 ? -12.637 -5.918 -4.034 1.00 73.06 224 ILE A C 1
ATOM 1803 O O . ILE A 1 224 ? -12.691 -5.549 -2.861 1.00 73.06 224 ILE A O 1
ATOM 1807 N N . ARG A 1 225 ? -11.480 -6.166 -4.654 1.00 68.56 225 ARG A N 1
ATOM 1808 C CA . ARG A 1 225 ? -10.179 -6.131 -3.980 1.00 68.56 225 ARG A CA 1
ATOM 1809 C C . ARG A 1 225 ? -9.866 -4.763 -3.372 1.00 68.56 225 ARG A C 1
ATOM 1811 O O . ARG A 1 225 ? -9.505 -4.691 -2.203 1.00 68.56 225 ARG A O 1
ATOM 1818 N N . ASN A 1 226 ? -10.071 -3.675 -4.115 1.00 71.25 226 ASN A N 1
ATOM 1819 C CA . ASN A 1 226 ? -9.828 -2.322 -3.597 1.00 71.25 226 ASN A CA 1
ATOM 1820 C C . ASN A 1 226 ? -10.814 -1.975 -2.473 1.00 71.25 226 ASN A C 1
ATOM 1822 O O . ASN A 1 226 ? -10.426 -1.405 -1.457 1.00 71.25 226 ASN A O 1
ATOM 1826 N N . LEU A 1 227 ? -12.077 -2.393 -2.616 1.00 79.62 227 LEU A N 1
ATOM 1827 C CA . LEU A 1 227 ? -13.100 -2.202 -1.587 1.00 79.62 227 LEU A CA 1
ATOM 1828 C C . LEU A 1 227 ? -12.831 -3.021 -0.316 1.00 79.62 227 LEU A C 1
ATOM 1830 O O . LEU A 1 227 ? -13.319 -2.642 0.742 1.00 79.62 227 LEU A O 1
ATOM 1834 N N . HIS A 1 228 ? -12.086 -4.129 -0.391 1.00 87.25 228 HIS A N 1
ATOM 1835 C CA . HIS A 1 228 ? -11.721 -4.953 0.767 1.00 87.25 228 HIS A CA 1
ATOM 1836 C C . HIS A 1 228 ? -10.628 -4.308 1.633 1.00 87.25 228 HIS A C 1
ATOM 1838 O O . HIS A 1 228 ? -10.681 -4.402 2.866 1.00 87.25 228 HIS A O 1
ATOM 1844 N N . VAL A 1 229 ? -9.649 -3.657 0.995 1.00 85.69 229 VAL A N 1
ATOM 1845 C CA . VAL A 1 229 ? -8.450 -3.132 1.665 1.00 85.69 229 VAL A CA 1
ATOM 1846 C C . VAL A 1 229 ? -8.797 -1.992 2.627 1.00 85.69 229 VAL A C 1
ATOM 1848 O O . VAL A 1 229 ? -8.372 -2.034 3.783 1.00 85.69 229 VAL A O 1
ATOM 1851 N N . ASP A 1 230 ? -9.618 -1.022 2.210 1.00 86.94 230 ASP A N 1
ATOM 1852 C CA . ASP A 1 230 ? -9.949 0.151 3.037 1.00 86.94 230 ASP A CA 1
ATOM 1853 C C . ASP A 1 230 ? -10.640 -0.231 4.372 1.00 86.94 230 ASP A C 1
ATOM 1855 O O . ASP A 1 230 ? -10.157 0.168 5.442 1.00 86.94 230 ASP A O 1
ATOM 1859 N N . PRO A 1 231 ? -11.713 -1.057 4.387 1.00 90.62 231 PRO A N 1
ATOM 1860 C CA . PRO A 1 231 ? -12.312 -1.562 5.622 1.00 90.62 231 PRO A CA 1
ATOM 1861 C C . PRO A 1 231 ? -11.372 -2.473 6.416 1.00 90.62 231 PRO A C 1
ATOM 1863 O O . PRO A 1 231 ? -11.464 -2.506 7.643 1.00 90.62 231 PRO A O 1
ATOM 1866 N N . GLY A 1 232 ? -10.462 -3.191 5.749 1.00 92.75 232 GLY A N 1
ATOM 1867 C CA . GLY A 1 232 ? -9.441 -4.018 6.395 1.00 92.75 232 GLY A CA 1
ATOM 1868 C C . GLY A 1 232 ? -8.460 -3.190 7.229 1.00 92.75 232 GLY A C 1
ATOM 1869 O O . GLY A 1 232 ? -8.217 -3.499 8.398 1.00 92.75 232 GLY A O 1
ATOM 1870 N N . ILE A 1 233 ? -7.962 -2.077 6.681 1.00 92.25 233 ILE A N 1
ATOM 1871 C CA . ILE A 1 233 ? -7.101 -1.132 7.413 1.00 92.25 233 ILE A CA 1
ATOM 1872 C C . ILE A 1 233 ? -7.850 -0.546 8.610 1.00 92.25 233 ILE A C 1
ATOM 1874 O O . ILE A 1 233 ? -7.291 -0.451 9.710 1.00 92.25 233 ILE A O 1
ATOM 1878 N N . ALA A 1 234 ? -9.123 -0.188 8.422 1.00 92.38 234 ALA A N 1
ATOM 1879 C CA . ALA A 1 234 ? -9.963 0.304 9.505 1.00 92.38 234 ALA A CA 1
ATOM 1880 C C . ALA A 1 234 ? -10.122 -0.735 10.623 1.00 92.38 234 ALA A C 1
ATOM 1882 O O . ALA A 1 234 ? -9.890 -0.420 11.792 1.00 92.38 234 ALA A O 1
ATOM 1883 N N . PHE A 1 235 ? -10.439 -1.979 10.264 1.00 96.31 235 PHE A N 1
ATOM 1884 C CA . PHE A 1 235 ? -10.569 -3.100 11.191 1.00 96.31 235 PHE A CA 1
ATOM 1885 C C . PHE A 1 235 ? -9.294 -3.313 12.020 1.00 96.31 235 PHE A C 1
ATOM 1887 O O . PHE A 1 235 ? -9.365 -3.353 13.250 1.00 96.31 235 PHE A O 1
ATOM 1894 N N . VAL A 1 236 ? -8.122 -3.377 11.377 1.00 96.06 236 VAL A N 1
ATOM 1895 C CA . VAL A 1 236 ? -6.835 -3.583 12.067 1.00 96.06 236 VAL A CA 1
ATOM 1896 C C . VAL A 1 236 ? -6.504 -2.410 12.994 1.00 96.06 236 VAL A C 1
ATOM 1898 O O . VAL A 1 236 ? -6.133 -2.617 14.151 1.00 96.06 236 VAL A O 1
ATOM 1901 N N . THR A 1 237 ? -6.694 -1.176 12.523 1.00 94.94 237 THR A N 1
ATOM 1902 C CA . THR A 1 237 ? -6.424 0.042 13.305 1.00 94.94 237 THR A CA 1
ATOM 1903 C C . THR A 1 237 ? -7.311 0.123 14.547 1.00 94.94 237 THR A C 1
ATOM 1905 O O . THR A 1 237 ? -6.832 0.370 15.655 1.00 94.94 237 THR A O 1
ATOM 1908 N N . ILE A 1 238 ? -8.615 -0.123 14.397 1.00 95.94 238 ILE A N 1
ATOM 1909 C CA . ILE A 1 238 ? -9.553 -0.116 15.525 1.00 95.94 238 ILE A CA 1
ATOM 1910 C C . ILE A 1 238 ? -9.252 -1.286 16.467 1.00 95.94 238 ILE A C 1
ATOM 1912 O O . ILE A 1 238 ? -9.265 -1.114 17.688 1.00 95.94 238 ILE A O 1
ATOM 1916 N N . GLY A 1 239 ? -8.929 -2.459 15.915 1.00 96.44 239 GLY A N 1
ATOM 1917 C CA . GLY A 1 239 ? -8.535 -3.646 16.668 1.00 96.44 239 GLY A CA 1
ATOM 1918 C C . GLY A 1 239 ? -7.315 -3.402 17.557 1.00 96.44 239 GLY A C 1
ATOM 1919 O O . GLY A 1 239 ? -7.291 -3.856 18.704 1.00 96.44 239 GLY A O 1
ATOM 1920 N N . PHE A 1 240 ? -6.344 -2.616 17.082 1.00 95.06 240 PHE A N 1
ATOM 1921 C CA . PHE A 1 240 ? -5.195 -2.180 17.873 1.00 95.06 240 PHE A CA 1
ATOM 1922 C C . PHE A 1 240 ? -5.647 -1.404 19.117 1.00 95.06 240 PHE A C 1
ATOM 1924 O O . PHE A 1 240 ? -5.373 -1.837 20.238 1.00 95.06 240 PHE A O 1
ATOM 1931 N N . PHE A 1 241 ? -6.423 -0.326 18.956 1.00 94.31 241 PHE A N 1
ATOM 1932 C CA . PHE A 1 241 ? -6.932 0.459 20.090 1.00 94.31 241 PHE A CA 1
ATOM 1933 C C . PHE A 1 241 ? -7.811 -0.358 21.044 1.00 94.31 241 PHE A C 1
ATOM 1935 O O . PHE A 1 241 ? -7.654 -0.275 22.266 1.00 94.31 241 PHE A O 1
ATOM 1942 N N . HIS A 1 242 ? -8.692 -1.192 20.492 1.00 94.12 242 HIS A N 1
ATOM 1943 C CA . HIS A 1 242 ? -9.537 -2.095 21.263 1.00 94.12 242 HIS A CA 1
ATOM 1944 C C . HIS A 1 242 ? -8.697 -3.051 22.122 1.00 94.12 242 HIS A C 1
ATOM 1946 O O . HIS A 1 242 ? -8.981 -3.258 23.303 1.00 94.12 242 HIS A O 1
ATOM 1952 N N . THR A 1 243 ? -7.602 -3.580 21.572 1.00 91.81 243 THR A N 1
ATOM 1953 C CA . THR A 1 243 ? -6.682 -4.449 22.313 1.00 91.81 243 THR A CA 1
ATOM 1954 C C . THR A 1 243 ? -6.083 -3.724 23.518 1.00 91.81 243 THR A C 1
ATOM 1956 O O . THR A 1 243 ? -6.093 -4.292 24.612 1.00 91.81 243 THR A O 1
ATOM 1959 N N . PHE A 1 244 ? -5.659 -2.458 23.383 1.00 91.44 244 PHE A N 1
ATOM 1960 C CA . PHE A 1 244 ? -5.139 -1.672 24.516 1.00 91.44 244 PHE A CA 1
ATOM 1961 C C . PHE A 1 244 ? -6.138 -1.542 25.666 1.00 91.44 244 PHE A C 1
ATOM 1963 O O . PHE A 1 244 ? -5.753 -1.677 26.830 1.00 91.44 244 PHE A O 1
ATOM 1970 N N . TRP A 1 245 ? -7.424 -1.341 25.370 1.00 90.19 245 TRP A N 1
ATOM 1971 C CA . TRP A 1 245 ? -8.468 -1.274 26.401 1.00 90.19 245 TRP A CA 1
ATOM 1972 C C . TRP A 1 245 ? -8.613 -2.563 27.189 1.00 90.19 245 TRP A C 1
ATOM 1974 O O . TRP A 1 245 ? -8.903 -2.539 28.388 1.00 90.19 245 TRP A O 1
ATOM 1984 N N . HIS A 1 246 ? -8.416 -3.686 26.509 1.00 89.12 246 HIS A N 1
ATOM 1985 C CA . HIS A 1 246 ? -8.607 -5.008 27.069 1.00 89.12 246 HIS A CA 1
ATOM 1986 C C . HIS A 1 246 ? -7.317 -5.626 27.619 1.00 89.12 246 HIS A C 1
ATOM 1988 O O . HIS A 1 246 ? -7.396 -6.703 28.206 1.00 89.12 246 HIS A O 1
ATOM 1994 N N . ILE A 1 247 ? -6.159 -4.948 27.568 1.00 88.81 247 ILE A N 1
ATOM 1995 C CA . ILE A 1 247 ? -4.901 -5.442 28.165 1.00 88.81 247 ILE A CA 1
ATOM 1996 C C . ILE A 1 247 ? -5.082 -5.937 29.614 1.00 88.81 247 ILE A C 1
ATOM 1998 O O . ILE A 1 247 ? -4.622 -7.041 29.909 1.00 88.81 247 ILE A O 1
ATOM 2002 N N . PRO A 1 248 ? -5.748 -5.215 30.543 1.00 88.31 248 PRO A N 1
ATOM 2003 C CA . PRO A 1 248 ? -5.928 -5.709 31.913 1.00 88.31 248 PRO A CA 1
ATOM 2004 C C . PRO A 1 248 ? -6.761 -6.993 31.978 1.00 88.31 248 PRO A C 1
ATOM 2006 O O . PRO A 1 248 ? -6.495 -7.873 32.794 1.00 88.31 248 PRO A O 1
ATOM 2009 N N . TYR A 1 249 ? -7.763 -7.114 31.107 1.00 87.38 249 TYR A N 1
ATOM 2010 C CA . TYR A 1 249 ? -8.593 -8.308 30.985 1.00 87.38 249 TYR A CA 1
ATOM 2011 C C . TYR A 1 249 ? -7.796 -9.488 30.411 1.00 87.38 249 TYR A C 1
ATOM 2013 O O . TYR A 1 249 ? -7.781 -10.557 31.017 1.00 87.38 249 TYR A O 1
ATOM 2021 N N . LEU A 1 250 ? -7.050 -9.268 29.326 1.00 84.31 250 LEU A N 1
ATOM 2022 C CA . LEU A 1 250 ? -6.176 -10.266 28.705 1.00 84.31 250 LEU A CA 1
ATOM 2023 C C . LEU A 1 250 ? -5.098 -10.755 29.681 1.00 84.31 250 LEU A C 1
ATOM 2025 O O . LEU A 1 250 ? -4.888 -11.957 29.817 1.00 84.31 250 LEU A O 1
ATOM 2029 N N . LYS A 1 251 ? -4.481 -9.846 30.449 1.00 87.00 251 LYS A N 1
ATOM 2030 C CA . LYS A 1 251 ? -3.528 -10.198 31.515 1.00 87.00 251 LYS A CA 1
ATOM 2031 C C . LYS A 1 251 ? -4.147 -11.106 32.580 1.00 87.00 251 LYS A C 1
ATOM 2033 O O . LYS A 1 251 ? -3.445 -11.967 33.098 1.00 87.00 251 LYS A O 1
ATOM 2038 N N . ARG A 1 252 ? -5.432 -10.937 32.919 1.00 88.44 252 ARG A N 1
ATOM 2039 C CA . ARG A 1 252 ? -6.129 -11.815 33.879 1.00 88.44 252 ARG A CA 1
ATOM 2040 C C . ARG A 1 252 ? -6.413 -13.202 33.312 1.00 88.44 252 ARG A C 1
ATOM 2042 O O . ARG A 1 252 ? -6.281 -14.161 34.053 1.00 88.44 252 ARG A O 1
ATOM 2049 N N . ILE A 1 253 ? -6.755 -13.310 32.028 1.00 85.75 253 ILE A N 1
ATOM 2050 C CA . ILE A 1 253 ? -6.950 -14.609 31.359 1.00 85.75 253 ILE A CA 1
ATOM 2051 C C . ILE A 1 253 ? -5.626 -15.370 31.238 1.00 85.75 253 ILE A C 1
ATOM 2053 O O . ILE A 1 253 ? -5.578 -16.576 31.451 1.00 85.75 253 ILE A O 1
ATOM 2057 N N . LEU A 1 254 ? -4.547 -14.662 30.895 1.00 82.75 254 LEU A N 1
ATOM 2058 C CA . LEU A 1 254 ? -3.227 -15.260 30.678 1.00 82.75 254 LEU A CA 1
ATOM 2059 C C . LEU A 1 254 ? -2.465 -15.544 31.977 1.00 82.75 254 LEU A C 1
ATOM 2061 O O . LEU A 1 254 ? -1.547 -16.367 31.977 1.00 82.75 254 LEU A O 1
ATOM 2065 N N . LYS A 1 255 ? -2.840 -14.897 33.088 1.00 72.44 255 LYS A N 1
ATOM 2066 C CA . LYS A 1 255 ? -2.472 -15.354 34.429 1.00 72.44 255 LYS A CA 1
ATOM 2067 C C . LYS A 1 255 ? -3.239 -16.643 34.707 1.00 72.44 255 LYS A C 1
ATOM 2069 O O . LYS A 1 255 ? -4.300 -16.630 35.321 1.00 72.44 255 LYS A O 1
ATOM 2074 N N . PHE A 1 256 ? -2.682 -17.752 34.227 1.00 55.84 256 PHE A N 1
ATOM 2075 C CA . PHE A 1 256 ? -3.008 -19.076 34.729 1.00 55.84 256 PHE A CA 1
ATOM 2076 C C . PHE A 1 256 ? -2.958 -19.008 36.255 1.00 55.84 256 PHE A C 1
ATOM 2078 O O . PHE A 1 256 ? -1.936 -18.642 36.832 1.00 55.84 256 PHE A O 1
ATOM 2085 N N . LYS A 1 257 ? -4.107 -19.235 36.886 1.00 52.12 257 LYS A N 1
ATOM 2086 C CA . LYS A 1 257 ? -4.175 -19.499 38.315 1.00 52.12 257 LYS A CA 1
ATOM 2087 C C . LYS A 1 257 ? -3.565 -20.894 38.465 1.00 52.12 257 LYS A C 1
ATOM 2089 O O . LYS A 1 257 ? -4.186 -21.848 38.000 1.00 52.12 257 LYS A O 1
ATOM 2094 N N . ASP A 1 258 ? -2.317 -20.952 38.925 1.00 51.03 258 ASP A N 1
ATOM 2095 C CA . ASP A 1 258 ? -1.686 -22.205 39.353 1.00 51.03 258 ASP A CA 1
ATOM 2096 C C . ASP A 1 258 ? -2.490 -22.819 40.511 1.00 51.03 258 ASP A C 1
ATOM 2098 O O . ASP A 1 258 ? -3.020 -22.036 41.343 1.00 51.03 258 ASP A O 1
#

Foldseek 3Di:
DVVVVVVVVVVPDPPPPPPQFALQNDAQAFPVGLSVPADPLLPQRGGTVNDPDPDPPPNDDDDDPPPPPPDDDLDDLVVQQVDFLLVLCVSLVADSVVLQVVVCVVQVHRGDSGDGNVVCCVPRVDGSVVSSVSSNVRSVVVVVVVVSVVVSVVPPPDDDLVVLLVVLVVVLVVLVVCCVVVVDPPVRSVVVLVVLLVVLVVQLVVLVVVVNCCRNPVDPPSCSVVSNVSSVSSNVSSVVVVCVVCVVVVVVVVPDPD

Sequence (258 aa):
MKKLILLMLLISIPFAFAWDDCVSGEVNCEYPGDCASYIDTNLNQICDHSEPIPSSYQFISLSVPVVVTEEHDLITGKELKEKTIEEVAVIYNIDKEEYAKLLSDKYQIQISTTDSFQLLHDEYGLEPTIAKEIANEISLESKQLEIKKEAVEIKVIKYHPIQILAIISILYFASWFLTKKEKLSITIHRKIWNILLLTSFVVTAVLGFLTTTQIVYGWPITRIRNLHVDPGIAFVTIGFFHTFWHIPYLKRILKFKD

pLDDT: mean 75.36, std 18.28, range [35.25, 96.62]

Radius of gyration: 31.62 Å; Cα contacts (8 Å, |Δi|>4): 208; chains: 1; bounding box: 65×44×83 Å

Solvent-accessible surface area (backbone atoms only — not comparable to full-atom values): 15018 Å² total; per-residue (Å²): 106,73,69,54,56,55,47,56,65,61,68,71,59,76,85,71,78,83,82,64,64,23,58,67,70,58,74,69,35,51,53,75,45,92,34,64,88,47,75,53,83,84,71,77,45,39,20,44,64,76,51,73,80,77,53,99,82,68,87,81,84,75,90,67,85,74,78,79,73,85,77,64,82,90,61,53,61,70,62,45,34,79,29,30,44,41,59,49,18,60,73,51,70,40,62,36,68,61,51,28,47,56,52,16,67,74,70,74,46,94,58,57,44,78,43,37,40,44,58,42,28,75,77,70,65,52,51,54,66,60,54,51,52,53,47,49,50,52,29,51,52,53,52,49,50,51,55,48,50,53,56,55,63,73,65,62,82,77,80,67,69,64,57,60,55,50,53,54,50,49,52,49,52,52,54,52,51,36,33,76,67,71,79,33,55,68,66,56,53,52,50,54,51,52,52,51,34,50,49,23,42,52,51,21,53,51,30,46,52,49,36,50,47,28,31,79,68,55,50,91,64,86,60,40,61,66,64,20,49,61,33,39,53,51,24,54,56,45,47,51,58,53,46,64,75,38,44,71,58,52,52,55,68,68,50,70,83,127

Secondary structure (DSSP, 8-state):
-HHHHHHHHHHT--------S-TT--SSPBTT-S-TTS--SSSSSB-STTS----TT----------------SS-HHHHHTSBHHHHHHHHT--HHHHHHHHHHHHTS---TT-BHHHHHHHH---HHHHHHHHHHHHHHHHHHHHHHHHHHHH-----THHHHHHHHHHHHHHHHHHHTTSS-HHHHHHHHHHHHHHHHHHHHHHHHHHHHHHHHT-S-TTHHHHHHHHHHHHHHHHHHHHHHHHHHHHHHHS---